Protein AF-A0A1E3VWS8-F1 (afdb_monomer_lite)

Structure (mmCIF, N/CA/C/O backbone):
data_AF-A0A1E3VWS8-F1
#
_entry.id   AF-A0A1E3VWS8-F1
#
loop_
_atom_site.group_PDB
_atom_site.id
_atom_site.type_symbol
_atom_site.label_atom_id
_atom_site.label_alt_id
_atom_site.label_comp_id
_atom_site.label_asym_id
_atom_site.label_entity_id
_atom_site.label_seq_id
_atom_site.pdbx_PDB_ins_code
_atom_site.Cartn_x
_atom_site.Cartn_y
_atom_site.Cartn_z
_atom_site.occupancy
_atom_site.B_iso_or_equiv
_atom_site.auth_seq_id
_atom_site.auth_comp_id
_atom_site.auth_asym_id
_atom_site.auth_atom_id
_atom_site.pdbx_PDB_model_num
ATOM 1 N N . MET A 1 1 ? 9.716 22.156 -38.846 1.00 39.81 1 MET A N 1
ATOM 2 C CA . MET A 1 1 ? 9.926 21.053 -37.888 1.00 39.81 1 MET A CA 1
ATOM 3 C C . MET A 1 1 ? 11.384 21.097 -37.482 1.00 39.81 1 MET A C 1
ATOM 5 O O . MET A 1 1 ? 12.225 20.621 -38.232 1.00 39.81 1 MET A O 1
ATOM 9 N N . GLU A 1 2 ? 11.686 21.776 -36.377 1.00 29.02 2 GLU A N 1
ATOM 10 C CA . GLU A 1 2 ? 13.034 21.789 -35.802 1.00 29.02 2 GLU A CA 1
ATOM 11 C C . GLU A 1 2 ? 13.295 20.443 -35.126 1.00 29.02 2 GLU A C 1
ATOM 13 O O . GLU A 1 2 ? 12.521 20.004 -34.275 1.00 29.02 2 GLU A O 1
ATOM 18 N N . LYS A 1 3 ? 14.369 19.768 -35.544 1.00 27.75 3 LYS A N 1
ATOM 19 C CA . LYS A 1 3 ? 14.928 18.628 -34.822 1.00 27.75 3 LYS A CA 1
ATOM 20 C C . LYS A 1 3 ? 15.578 19.168 -33.552 1.00 27.75 3 LYS A C 1
ATOM 22 O O . LYS A 1 3 ? 16.569 19.884 -33.631 1.00 27.75 3 LYS A O 1
ATOM 27 N N . ILE A 1 4 ? 15.019 18.818 -32.401 1.00 28.28 4 ILE A N 1
ATOM 28 C CA . ILE A 1 4 ? 15.699 18.978 -31.118 1.00 28.28 4 ILE A CA 1
ATOM 29 C C . ILE A 1 4 ? 16.683 17.810 -31.010 1.00 28.28 4 ILE A C 1
ATOM 31 O O . ILE A 1 4 ? 16.277 16.673 -30.776 1.00 28.28 4 ILE A O 1
ATOM 35 N N . GLU A 1 5 ? 17.966 18.079 -31.240 1.00 31.31 5 GLU A N 1
ATOM 36 C CA . GLU A 1 5 ? 19.051 17.157 -30.906 1.00 31.31 5 GLU A CA 1
ATOM 37 C C . GLU A 1 5 ? 19.311 17.249 -29.399 1.00 31.31 5 GLU A C 1
ATOM 39 O O . GLU A 1 5 ? 19.831 18.241 -28.893 1.00 31.31 5 GLU A O 1
ATOM 44 N N . LEU A 1 6 ? 18.889 16.217 -28.667 1.00 28.58 6 LEU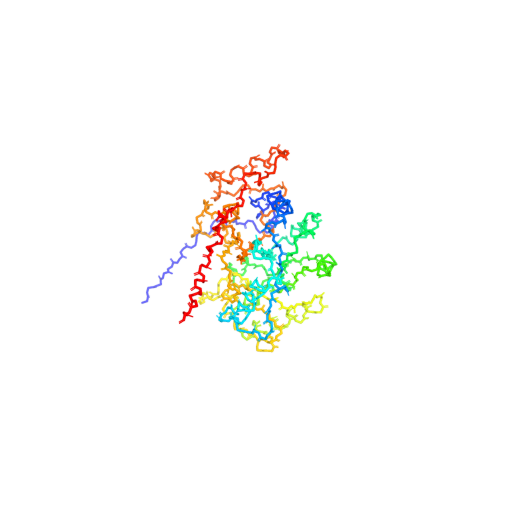 A N 1
ATOM 45 C CA . LEU A 1 6 ? 19.300 15.995 -27.286 1.00 28.58 6 LEU A CA 1
ATOM 46 C C . LEU A 1 6 ? 20.686 15.347 -27.310 1.00 28.58 6 LEU A C 1
ATOM 48 O O . LEU A 1 6 ? 20.812 14.151 -27.561 1.00 28.58 6 LEU A O 1
ATOM 52 N N . THR A 1 7 ? 21.722 16.138 -27.048 1.00 30.44 7 THR A N 1
ATOM 53 C CA . THR A 1 7 ? 23.051 15.632 -26.708 1.00 30.44 7 THR A CA 1
ATOM 54 C C . THR A 1 7 ? 22.990 14.983 -25.326 1.00 30.44 7 THR A C 1
ATOM 56 O O . THR A 1 7 ? 22.919 15.655 -24.298 1.00 30.44 7 THR A O 1
ATOM 59 N N . LEU A 1 8 ? 22.959 13.651 -25.309 1.00 34.31 8 LEU A N 1
ATOM 60 C CA . LEU A 1 8 ? 23.217 12.858 -24.113 1.00 34.31 8 LEU A CA 1
ATOM 61 C C . LEU A 1 8 ? 24.728 12.842 -23.872 1.00 34.31 8 LEU A C 1
ATOM 63 O O . LEU A 1 8 ? 25.504 12.549 -24.776 1.00 34.31 8 LEU A O 1
ATOM 67 N N . ASP A 1 9 ? 25.129 13.196 -22.656 1.00 30.73 9 ASP A N 1
ATOM 68 C CA . ASP A 1 9 ? 26.511 13.119 -22.193 1.00 30.73 9 ASP A CA 1
ATOM 69 C C . ASP A 1 9 ? 26.931 11.639 -22.093 1.00 30.73 9 ASP A C 1
ATOM 71 O O . ASP A 1 9 ? 26.453 10.894 -21.235 1.00 30.73 9 ASP A O 1
ATOM 75 N N . GLU A 1 10 ? 27.771 11.199 -23.031 1.00 37.34 10 GLU A N 1
ATOM 76 C CA . GLU A 1 10 ? 28.177 9.805 -23.272 1.00 37.34 10 GLU A CA 1
ATOM 77 C C . GLU A 1 10 ? 29.307 9.296 -22.350 1.00 37.34 10 GLU A C 1
ATOM 79 O O . GLU A 1 10 ? 29.952 8.301 -22.667 1.00 37.34 10 GLU A O 1
ATOM 84 N N . THR A 1 11 ? 29.580 9.923 -21.198 1.00 33.91 11 THR A N 1
ATOM 85 C CA . THR A 1 11 ? 30.787 9.569 -20.407 1.00 33.91 11 THR A CA 1
ATOM 86 C C . THR A 1 11 ? 30.582 9.109 -18.967 1.00 33.91 11 THR A C 1
ATOM 88 O O . THR A 1 11 ? 31.558 8.864 -18.257 1.00 33.91 11 THR A O 1
ATOM 91 N N . ALA A 1 12 ? 29.349 8.851 -18.532 1.00 33.50 12 ALA A N 1
ATOM 92 C CA . ALA A 1 12 ? 29.146 8.046 -17.330 1.00 33.50 12 ALA A CA 1
ATOM 93 C C . ALA A 1 12 ? 29.080 6.556 -17.699 1.00 33.50 12 ALA A C 1
ATOM 95 O O . ALA A 1 12 ? 27.996 6.009 -17.906 1.00 33.50 12 ALA A O 1
ATOM 96 N N . GLU A 1 13 ? 30.233 5.882 -17.753 1.00 30.27 13 GLU A N 1
ATOM 97 C CA . GLU A 1 13 ? 30.283 4.424 -17.607 1.00 30.27 13 GLU A CA 1
ATOM 98 C C . GLU A 1 13 ? 29.657 4.063 -16.252 1.00 30.27 13 GLU A C 1
ATOM 100 O O . GLU A 1 13 ? 30.289 4.147 -15.199 1.00 30.27 13 GLU A O 1
ATOM 105 N N . ILE A 1 14 ? 28.370 3.718 -16.252 1.00 38.59 14 ILE A N 1
ATOM 106 C CA . ILE A 1 14 ? 27.709 3.192 -15.061 1.00 38.59 14 ILE A CA 1
ATOM 107 C C . ILE A 1 14 ? 27.989 1.691 -15.062 1.00 38.59 14 ILE A C 1
ATOM 109 O O . ILE A 1 14 ? 27.507 1.018 -15.976 1.00 38.59 14 ILE A O 1
ATOM 113 N N . PRO A 1 15 ? 28.737 1.153 -14.082 1.00 35.94 15 PRO A N 1
ATOM 114 C CA . PRO A 1 15 ? 29.161 -0.235 -14.118 1.00 35.94 15 PRO A CA 1
ATOM 115 C C . PRO A 1 15 ? 27.957 -1.162 -14.281 1.00 35.94 15 PRO A C 1
ATOM 117 O O . PRO A 1 15 ? 27.017 -1.144 -13.476 1.00 35.94 15 PRO A O 1
ATOM 120 N N . GLY A 1 16 ? 28.005 -1.940 -15.365 1.00 35.66 16 GLY A N 1
ATOM 121 C CA . GLY A 1 16 ? 27.159 -3.104 -15.567 1.00 35.66 16 GLY A CA 1
ATOM 122 C C . GLY A 1 16 ? 27.338 -4.063 -14.395 1.00 35.66 16 GLY A C 1
ATOM 123 O O . GLY A 1 16 ? 28.436 -4.209 -13.861 1.00 35.66 16 GLY A O 1
ATOM 124 N N . ASP A 1 17 ? 26.234 -4.656 -13.957 1.00 36.47 17 ASP A N 1
ATOM 125 C CA . ASP A 1 17 ? 26.203 -5.732 -12.965 1.00 36.47 17 ASP A CA 1
ATOM 126 C C . ASP A 1 17 ? 26.847 -5.440 -11.602 1.00 36.47 17 ASP A C 1
ATOM 128 O O . ASP A 1 17 ? 27.252 -6.354 -10.879 1.00 36.47 17 ASP A O 1
ATOM 132 N N . ALA A 1 18 ? 26.837 -4.179 -11.160 1.00 35.22 18 ALA A N 1
ATOM 133 C CA . ALA A 1 18 ? 26.862 -3.917 -9.729 1.00 35.22 18 ALA A CA 1
ATOM 134 C C . ALA A 1 18 ? 25.559 -4.473 -9.140 1.00 35.22 18 ALA A C 1
ATOM 136 O O . ALA A 1 18 ? 24.537 -3.781 -9.126 1.00 35.22 18 ALA A O 1
ATOM 137 N N . PHE A 1 19 ? 25.605 -5.731 -8.678 1.00 39.44 19 PHE A N 1
ATOM 138 C CA . PHE A 1 19 ? 24.731 -6.261 -7.637 1.00 39.44 19 PHE A CA 1
ATOM 139 C C . PHE A 1 19 ? 24.404 -5.095 -6.716 1.00 39.44 19 PHE A C 1
ATOM 141 O O . PHE A 1 19 ? 25.296 -4.578 -6.036 1.00 39.44 19 PHE A O 1
ATOM 148 N N . LEU A 1 20 ? 23.163 -4.605 -6.783 1.00 47.62 20 LEU A N 1
ATOM 149 C CA . LEU A 1 20 ? 22.714 -3.534 -5.913 1.00 47.62 20 LEU A CA 1
ATOM 150 C C . LEU A 1 20 ? 23.075 -4.001 -4.511 1.00 47.62 20 LEU A C 1
ATOM 152 O O . LEU A 1 20 ? 22.576 -5.036 -4.070 1.00 47.62 20 LEU A O 1
ATOM 156 N N . SER A 1 21 ? 24.021 -3.304 -3.871 1.00 48.25 21 SER A N 1
ATOM 157 C CA . SER A 1 21 ? 24.442 -3.610 -2.506 1.00 48.25 21 SER A CA 1
ATOM 158 C C . SER A 1 21 ? 23.188 -3.937 -1.691 1.00 48.25 21 SER A C 1
ATOM 160 O O . SER A 1 21 ? 22.186 -3.241 -1.872 1.00 48.25 21 SER A O 1
ATOM 162 N N . PRO A 1 22 ? 23.199 -4.919 -0.774 1.00 54.09 22 PRO A N 1
ATOM 163 C CA . PRO A 1 22 ? 22.046 -5.223 0.079 1.00 54.09 22 PRO A CA 1
ATOM 164 C C . PRO A 1 22 ? 21.486 -4.003 0.833 1.00 54.09 22 PRO A C 1
ATOM 166 O O . PRO A 1 22 ? 20.408 -4.080 1.417 1.00 54.09 22 PRO A O 1
ATOM 169 N N . ARG A 1 23 ? 22.202 -2.869 0.821 1.00 54.75 23 ARG A N 1
ATOM 170 C CA . ARG A 1 23 ? 21.810 -1.566 1.367 1.00 54.75 23 ARG A CA 1
ATOM 171 C C . ARG A 1 23 ? 21.201 -0.585 0.353 1.00 54.75 23 ARG A C 1
ATOM 173 O O . ARG A 1 23 ? 20.547 0.372 0.755 1.00 54.75 23 ARG A O 1
ATOM 180 N N . ALA A 1 24 ? 21.404 -0.779 -0.949 1.00 67.00 24 ALA A N 1
ATOM 181 C CA . ALA A 1 24 ? 20.904 0.118 -1.984 1.00 67.00 24 ALA A CA 1
ATOM 182 C C . ALA A 1 24 ? 19.366 0.172 -1.963 1.00 67.00 24 ALA A C 1
ATOM 184 O O . ALA A 1 24 ? 18.684 -0.852 -1.866 1.00 67.00 24 ALA A O 1
ATOM 185 N N . GLY A 1 25 ? 18.819 1.386 -2.014 1.00 74.38 25 GLY A N 1
ATOM 186 C CA . GLY A 1 25 ? 17.377 1.631 -2.050 1.00 74.38 25 GLY A CA 1
ATOM 187 C C . GLY A 1 25 ? 16.646 1.565 -0.705 1.00 74.38 25 GLY A C 1
ATOM 188 O O . GLY A 1 25 ? 15.451 1.831 -0.701 1.00 74.38 25 GLY A O 1
ATOM 189 N N . ALA A 1 26 ? 17.311 1.247 0.415 1.00 88.06 26 ALA A N 1
ATOM 190 C CA . ALA A 1 26 ? 16.714 1.365 1.749 1.00 88.06 26 ALA A CA 1
ATOM 191 C C . ALA A 1 26 ? 17.097 2.704 2.386 1.00 88.06 26 ALA A C 1
ATOM 193 O O . ALA A 1 26 ? 18.265 2.927 2.700 1.00 88.06 26 ALA A O 1
ATOM 194 N N . TYR A 1 27 ? 16.113 3.576 2.586 1.00 92.75 27 TYR A N 1
ATOM 195 C CA . TYR A 1 27 ? 16.312 4.953 3.044 1.00 92.75 27 TYR A CA 1
ATOM 196 C C . TYR A 1 27 ? 15.854 5.195 4.479 1.00 92.75 27 TYR A C 1
ATOM 198 O O . TYR A 1 27 ? 16.197 6.219 5.063 1.00 92.75 27 TYR A O 1
ATOM 206 N N . PHE A 1 28 ? 15.077 4.280 5.049 1.00 95.31 28 PHE A N 1
ATOM 207 C CA . PHE A 1 28 ? 14.476 4.428 6.366 1.00 95.31 28 PHE A CA 1
ATOM 208 C C . PHE A 1 28 ? 14.851 3.246 7.261 1.00 95.31 28 PHE A C 1
ATOM 210 O O . PHE A 1 28 ? 14.959 2.112 6.779 1.00 95.31 28 PHE A O 1
ATOM 217 N N . PRO A 1 29 ? 15.010 3.460 8.574 1.00 95.56 29 PRO A N 1
ATOM 218 C CA . PRO A 1 29 ? 15.209 2.359 9.497 1.00 95.56 29 PRO A CA 1
ATOM 219 C C . PRO A 1 29 ? 13.977 1.455 9.526 1.00 95.56 29 PRO A C 1
ATOM 221 O O . PRO A 1 29 ? 12.855 1.936 9.674 1.00 95.56 29 PRO A O 1
ATOM 224 N N . ARG A 1 30 ? 14.165 0.134 9.461 1.00 95.00 30 ARG A N 1
ATOM 225 C CA . ARG A 1 30 ? 13.079 -0.852 9.619 1.00 95.00 30 ARG A CA 1
ATOM 226 C C . ARG A 1 30 ? 12.331 -0.658 10.934 1.00 95.00 30 ARG A C 1
ATOM 228 O O . ARG A 1 30 ? 11.107 -0.770 10.978 1.00 95.00 30 ARG A O 1
ATOM 235 N N . ARG A 1 31 ? 13.069 -0.261 11.973 1.00 94.69 31 ARG A N 1
ATOM 236 C CA . ARG A 1 31 ? 12.529 0.116 13.276 1.00 94.69 31 ARG A CA 1
ATOM 237 C C . ARG A 1 31 ? 11.421 1.169 13.201 1.00 94.69 31 ARG A C 1
ATOM 239 O O . ARG A 1 31 ? 10.475 1.088 13.972 1.00 94.69 31 ARG A O 1
ATOM 246 N N . TYR A 1 32 ? 11.499 2.126 12.275 1.00 96.50 32 TYR A N 1
ATOM 247 C CA . TYR A 1 32 ? 10.471 3.160 12.128 1.00 96.50 32 TYR A CA 1
ATOM 248 C C . TYR A 1 32 ? 9.092 2.556 11.848 1.00 96.50 32 TYR A C 1
ATOM 250 O O . TYR A 1 32 ? 8.093 3.028 12.378 1.00 96.50 32 TYR A O 1
ATOM 258 N N . VAL A 1 33 ? 9.036 1.461 11.090 1.00 96.44 33 VAL A N 1
ATOM 259 C CA . VAL A 1 33 ? 7.785 0.763 10.776 1.00 96.44 33 VAL A CA 1
ATOM 260 C C . VAL A 1 33 ? 7.409 -0.241 11.868 1.00 96.44 33 VAL A C 1
ATOM 262 O O . VAL A 1 33 ? 6.244 -0.331 12.243 1.00 96.44 33 VAL A O 1
ATOM 265 N N . THR A 1 34 ? 8.366 -0.962 12.457 1.00 95.81 34 THR A N 1
ATOM 266 C CA . THR A 1 34 ? 8.026 -1.917 13.529 1.00 95.81 34 THR A CA 1
ATOM 267 C C . THR A 1 34 ? 7.575 -1.223 14.817 1.00 95.81 34 THR A C 1
ATOM 269 O O . THR A 1 34 ? 6.668 -1.721 15.488 1.00 95.81 34 THR A O 1
ATOM 272 N N . ASP A 1 35 ? 8.126 -0.048 15.136 1.00 96.50 35 ASP A N 1
ATOM 273 C CA . ASP A 1 35 ? 7.643 0.799 16.230 1.00 96.50 35 ASP A CA 1
ATOM 274 C C . ASP A 1 35 ? 6.256 1.391 15.926 1.00 96.50 35 ASP A C 1
ATOM 276 O O . ASP A 1 35 ? 5.462 1.557 16.852 1.00 96.50 35 ASP A O 1
ATOM 280 N N . PHE A 1 36 ? 5.907 1.614 14.653 1.00 97.31 36 PHE A N 1
ATOM 281 C CA . PHE A 1 36 ? 4.553 2.022 14.271 1.00 97.31 36 PHE A CA 1
ATOM 282 C C . PHE A 1 36 ? 3.510 0.942 14.599 1.00 97.31 36 PHE A C 1
ATOM 284 O O . PHE A 1 36 ? 2.445 1.253 15.130 1.00 97.31 36 PHE A O 1
ATOM 291 N N . PHE A 1 37 ? 3.809 -0.340 14.364 1.00 96.69 37 PHE A N 1
ATOM 292 C CA . PHE A 1 37 ? 2.890 -1.426 14.747 1.00 96.69 37 PHE A CA 1
ATOM 293 C C . PHE A 1 37 ? 2.713 -1.521 16.259 1.00 96.69 37 PHE A C 1
ATOM 295 O O . PHE A 1 37 ? 1.603 -1.731 16.744 1.00 96.69 37 PHE A O 1
ATOM 302 N N . ARG A 1 38 ? 3.790 -1.298 17.021 1.00 96.19 38 ARG A N 1
ATOM 303 C CA . ARG A 1 38 ? 3.711 -1.212 18.487 1.00 96.19 38 ARG A CA 1
ATOM 304 C C . ARG A 1 38 ? 2.855 -0.028 18.927 1.00 96.19 38 ARG A C 1
ATOM 306 O O . ARG A 1 38 ? 2.061 -0.173 19.852 1.00 96.19 38 ARG A O 1
ATOM 313 N N . PHE A 1 39 ? 2.983 1.115 18.253 1.00 96.75 39 PHE A N 1
ATOM 314 C CA . PHE A 1 39 ? 2.128 2.276 18.482 1.00 96.75 39 PHE A CA 1
ATOM 315 C C . PHE A 1 39 ? 0.652 1.947 18.220 1.00 96.75 39 PHE A C 1
ATOM 317 O O . PHE A 1 39 ? -0.186 2.270 19.060 1.00 96.75 39 PHE A O 1
ATOM 324 N N . ILE A 1 40 ? 0.331 1.270 17.112 1.00 96.69 40 ILE A N 1
ATOM 325 C CA . ILE A 1 40 ? -1.039 0.835 16.803 1.00 96.69 40 ILE A CA 1
ATOM 326 C C . ILE A 1 40 ? -1.586 -0.070 17.908 1.00 96.69 40 ILE A C 1
ATOM 328 O O . ILE A 1 40 ? -2.677 0.188 18.415 1.00 96.69 40 ILE A O 1
ATOM 332 N N . GLU A 1 41 ? -0.829 -1.091 18.315 1.00 95.44 41 GLU A N 1
ATOM 333 C CA . GLU A 1 41 ? -1.254 -2.026 19.364 1.00 95.44 41 GLU A CA 1
ATOM 334 C C . GLU A 1 41 ? -1.496 -1.309 20.700 1.00 95.44 41 GLU A C 1
ATOM 336 O O . GLU A 1 41 ? -2.528 -1.513 21.344 1.00 95.44 41 GLU A O 1
ATOM 341 N N . ALA A 1 42 ? -0.589 -0.408 21.092 1.00 95.94 42 ALA A N 1
ATOM 342 C CA . ALA A 1 42 ? -0.737 0.401 22.301 1.00 95.94 42 ALA A CA 1
ATOM 343 C C . ALA A 1 42 ? -1.986 1.304 22.267 1.00 95.94 42 ALA A C 1
ATOM 345 O O . ALA A 1 42 ? -2.528 1.644 23.318 1.00 95.94 42 ALA A O 1
ATOM 346 N N . HIS A 1 43 ? -2.474 1.645 21.070 1.00 96.75 43 HIS A N 1
ATOM 347 C CA . HIS A 1 43 ? -3.647 2.487 20.841 1.00 96.75 43 HIS A CA 1
ATOM 348 C C . HIS A 1 43 ? -4.843 1.721 20.258 1.00 96.75 43 HIS A C 1
ATOM 350 O O . HIS A 1 43 ? -5.756 2.334 19.707 1.00 96.75 43 HIS A O 1
ATOM 356 N N . LYS A 1 44 ? -4.921 0.393 20.412 1.00 96.44 44 LYS A N 1
ATOM 357 C CA . LYS A 1 44 ? -6.032 -0.420 19.870 1.00 96.44 44 LYS A CA 1
ATOM 358 C C . LYS A 1 44 ? -7.423 -0.067 20.410 1.00 96.44 44 LYS A C 1
ATOM 360 O O . LYS A 1 44 ? -8.434 -0.519 19.870 1.00 96.44 44 LYS A O 1
ATOM 365 N N . ALA A 1 45 ? -7.499 0.702 21.497 1.00 96.12 45 ALA A N 1
ATOM 366 C CA . ALA A 1 45 ? -8.754 1.271 21.986 1.00 96.12 45 ALA A CA 1
ATOM 367 C C . ALA A 1 45 ? -9.295 2.362 21.042 1.00 96.12 45 ALA A C 1
ATOM 369 O O . ALA A 1 45 ? -10.508 2.456 20.860 1.00 96.12 45 ALA A O 1
ATOM 370 N N . ASP A 1 46 ? -8.395 3.113 20.406 1.00 97.00 46 ASP A N 1
ATOM 371 C CA . ASP A 1 46 ? -8.682 4.256 19.536 1.00 97.00 46 ASP A CA 1
ATOM 372 C C . ASP A 1 46 ? -8.508 3.924 18.043 1.00 97.00 46 ASP A C 1
ATOM 374 O O . ASP A 1 46 ? -9.050 4.616 17.181 1.00 97.00 46 ASP A O 1
ATOM 378 N N . LEU A 1 47 ? -7.759 2.867 17.720 1.00 97.56 47 LEU A N 1
ATOM 379 C CA . LEU A 1 47 ? -7.425 2.457 16.358 1.00 97.56 47 LEU A CA 1
ATOM 380 C C . LEU A 1 47 ? -7.956 1.056 16.042 1.00 97.56 47 LEU A C 1
ATOM 382 O O . LEU A 1 47 ? -8.085 0.190 16.913 1.00 97.56 47 LEU A O 1
ATOM 386 N N . GLU A 1 48 ? -8.257 0.829 14.769 1.00 98.00 48 GLU A N 1
ATOM 387 C CA . GLU A 1 48 ? -8.607 -0.483 14.230 1.00 98.00 48 GLU A CA 1
ATOM 388 C C . GLU A 1 48 ? -7.930 -0.669 12.876 1.00 98.00 48 GLU A C 1
ATOM 390 O O . GLU A 1 48 ? -8.178 0.098 11.944 1.00 98.00 48 GLU A O 1
ATOM 395 N N . VAL A 1 49 ? -7.058 -1.672 12.770 1.00 98.19 49 VAL A N 1
ATOM 396 C CA . VAL A 1 49 ? -6.472 -2.064 11.486 1.00 98.19 49 VAL A CA 1
ATOM 397 C C . VAL A 1 49 ? -7.448 -2.987 10.777 1.00 98.19 49 VAL A C 1
ATOM 399 O O . VAL A 1 49 ? -7.911 -3.964 11.359 1.00 98.19 49 VAL A O 1
ATOM 402 N N . ILE A 1 50 ? -7.752 -2.658 9.528 1.00 98.12 50 ILE A N 1
ATOM 403 C CA . ILE A 1 50 ? -8.615 -3.436 8.648 1.00 98.12 50 ILE A CA 1
ATOM 404 C C . ILE A 1 50 ? -7.956 -3.599 7.278 1.00 98.12 50 ILE A C 1
ATOM 406 O O . ILE A 1 50 ? -7.117 -2.802 6.851 1.00 98.12 50 ILE A O 1
ATOM 410 N N . THR A 1 51 ? -8.379 -4.622 6.556 1.00 98.56 51 THR A N 1
ATOM 411 C CA . THR A 1 51 ? -7.971 -4.902 5.183 1.00 98.56 51 THR A CA 1
ATOM 412 C C . THR A 1 51 ? -9.070 -4.528 4.196 1.00 98.56 51 THR A C 1
ATOM 414 O O . THR A 1 51 ? -10.174 -4.124 4.568 1.00 98.56 51 THR A O 1
ATOM 417 N N . TYR A 1 52 ? -8.793 -4.680 2.903 1.00 98.50 52 TYR A N 1
ATOM 418 C CA . TYR A 1 52 ? -9.825 -4.551 1.887 1.00 98.50 52 TYR A CA 1
ATOM 419 C C . TYR A 1 52 ? -10.913 -5.620 2.016 1.00 98.50 52 TYR A C 1
ATOM 421 O O . TYR A 1 52 ? -12.047 -5.341 1.647 1.00 98.50 52 TYR A O 1
ATOM 429 N N . ALA A 1 53 ? -10.631 -6.800 2.574 1.00 98.19 53 ALA A N 1
ATOM 430 C CA . ALA A 1 53 ? -11.650 -7.832 2.780 1.00 98.19 53 ALA A CA 1
ATOM 431 C C . ALA A 1 53 ? -12.729 -7.405 3.790 1.00 98.19 53 ALA A C 1
ATOM 433 O O . ALA A 1 53 ? -13.871 -7.850 3.699 1.00 98.19 53 ALA A O 1
ATOM 434 N N . ASP A 1 54 ? -12.396 -6.489 4.701 1.00 98.31 54 ASP A N 1
ATOM 435 C CA . ASP A 1 54 ? -13.311 -6.015 5.736 1.00 98.31 54 ASP A CA 1
ATOM 436 C C . ASP A 1 54 ? -14.321 -4.987 5.227 1.00 98.31 54 ASP A C 1
ATOM 438 O O . ASP A 1 54 ? -15.258 -4.647 5.946 1.00 98.31 54 ASP A O 1
ATOM 442 N N . PHE A 1 55 ? -14.149 -4.443 4.022 1.00 98.31 55 PHE A N 1
ATOM 443 C CA . PHE A 1 55 ? -15.041 -3.412 3.496 1.00 98.31 55 PHE A CA 1
ATOM 444 C C . PHE A 1 55 ? -16.410 -4.019 3.140 1.00 98.31 55 PHE A C 1
ATOM 446 O O . PHE A 1 55 ? -16.485 -5.125 2.599 1.00 98.31 55 PHE A O 1
ATOM 453 N N . PRO A 1 56 ? -17.524 -3.307 3.391 1.00 97.81 56 PRO A N 1
ATOM 454 C CA . PRO A 1 56 ? -18.864 -3.789 3.073 1.00 97.81 56 PRO A CA 1
ATOM 455 C C . PRO A 1 56 ? -19.184 -3.631 1.575 1.00 97.81 56 PRO A C 1
ATOM 457 O O . PRO A 1 56 ? -20.109 -2.913 1.199 1.00 97.81 56 PRO A O 1
ATOM 460 N N . TRP A 1 57 ? -18.423 -4.312 0.712 1.00 97.50 57 TRP A N 1
ATOM 461 C CA . TRP A 1 57 ? -18.495 -4.174 -0.748 1.00 97.50 57 TRP A CA 1
ATOM 462 C C . TRP A 1 57 ? -19.871 -4.477 -1.339 1.00 97.50 57 TRP A C 1
ATOM 464 O O . TRP A 1 57 ? -20.270 -3.858 -2.318 1.00 97.50 57 TRP A O 1
ATOM 474 N N . GLY A 1 58 ? -20.587 -5.469 -0.799 1.00 94.94 58 GLY A N 1
ATOM 475 C CA . GLY A 1 58 ? -21.850 -5.927 -1.377 1.00 94.94 58 GLY A CA 1
ATOM 476 C C . GLY A 1 58 ? -21.710 -6.250 -2.871 1.00 94.94 58 GLY A C 1
ATOM 477 O O . GLY A 1 58 ? -20.905 -7.094 -3.260 1.00 94.94 58 GLY A O 1
ATOM 478 N N . ARG A 1 59 ? -22.498 -5.567 -3.708 1.00 95.62 59 ARG A N 1
ATOM 479 C CA . ARG A 1 59 ? -22.466 -5.689 -5.176 1.00 95.62 59 ARG A CA 1
ATOM 480 C C . ARG A 1 59 ? -21.819 -4.484 -5.863 1.00 95.62 59 ARG A C 1
ATOM 482 O O . ARG A 1 59 ? -21.982 -4.323 -7.066 1.00 95.62 59 ARG A O 1
ATOM 489 N N . ASP A 1 60 ? -21.080 -3.669 -5.124 1.00 97.06 60 ASP A N 1
ATOM 490 C CA . ASP A 1 60 ? -20.516 -2.428 -5.638 1.00 97.06 60 ASP A CA 1
ATOM 491 C C . ASP A 1 60 ? -19.249 -2.674 -6.455 1.00 97.06 60 ASP A C 1
ATOM 493 O O . ASP A 1 60 ? -18.170 -2.759 -5.879 1.00 97.06 60 ASP A O 1
ATOM 497 N N . TRP A 1 61 ? -19.373 -2.819 -7.777 1.00 95.88 61 TRP A N 1
ATOM 498 C CA . TRP A 1 61 ? -18.249 -2.959 -8.720 1.00 95.88 61 TRP A CA 1
ATOM 499 C C . TRP A 1 61 ? -17.863 -1.667 -9.444 1.00 95.88 61 TRP A C 1
ATOM 501 O O . TRP A 1 61 ? -17.067 -1.717 -10.376 1.00 95.88 61 TRP A O 1
ATOM 511 N N . ASP A 1 62 ? -18.352 -0.515 -8.976 1.00 94.69 62 ASP A N 1
ATOM 512 C CA . ASP A 1 62 ? -18.072 0.793 -9.573 1.00 94.69 62 ASP A CA 1
ATOM 513 C C . ASP A 1 62 ? -16.736 1.375 -9.082 1.00 94.69 62 ASP A C 1
ATOM 515 O O . ASP A 1 62 ? -16.660 2.261 -8.220 1.00 94.69 62 ASP A O 1
ATOM 519 N N . PHE A 1 63 ? -15.649 0.839 -9.631 1.00 92.50 63 PHE A N 1
ATOM 520 C CA . PHE A 1 63 ? -14.298 1.275 -9.300 1.00 92.50 63 PHE A CA 1
ATOM 521 C C . PHE A 1 63 ? -13.996 2.701 -9.803 1.00 92.50 63 PHE A C 1
ATOM 523 O O . PHE A 1 63 ? -13.246 3.426 -9.147 1.00 92.50 63 PHE A O 1
ATOM 530 N N . ASP A 1 64 ? -14.625 3.144 -10.898 1.00 92.25 64 ASP A N 1
ATOM 531 C CA . ASP A 1 64 ? -14.495 4.506 -11.441 1.00 92.25 64 ASP A CA 1
ATOM 532 C C . ASP A 1 64 ? -15.194 5.552 -10.559 1.00 92.25 64 ASP A C 1
ATOM 534 O O . ASP A 1 64 ? -14.660 6.637 -10.314 1.00 92.25 64 ASP A O 1
ATOM 538 N N . GLY A 1 65 ? -16.362 5.221 -9.999 1.00 94.50 65 GLY A N 1
ATOM 539 C CA . GLY A 1 65 ? -17.071 6.055 -9.023 1.00 94.50 65 GLY A CA 1
ATOM 540 C C . GLY A 1 65 ? -16.469 6.032 -7.610 1.00 94.50 65 GLY A C 1
ATOM 541 O O . GLY A 1 65 ? -16.873 6.821 -6.734 1.00 94.50 65 GLY A O 1
ATOM 542 N N . GLY A 1 66 ? -15.485 5.157 -7.377 1.00 95.00 66 GLY A N 1
ATOM 543 C CA . GLY A 1 66 ? -14.829 4.956 -6.087 1.00 95.00 66 GLY A CA 1
ATOM 544 C C . GLY A 1 66 ? -15.738 4.285 -5.058 1.00 95.00 66 GLY A C 1
ATOM 545 O O . GLY A 1 66 ? -15.724 4.684 -3.887 1.00 95.00 66 GLY A O 1
ATOM 546 N N . TYR A 1 67 ? -16.531 3.310 -5.508 1.00 97.25 67 TYR A N 1
ATOM 547 C CA . TYR A 1 67 ? -17.391 2.444 -4.700 1.00 97.25 67 TYR A CA 1
ATOM 548 C C . TYR A 1 67 ? -18.409 3.210 -3.824 1.00 97.25 67 TYR A C 1
ATOM 550 O O . TYR A 1 67 ? -18.286 3.288 -2.591 1.00 97.25 67 TYR A O 1
ATOM 558 N N . PRO A 1 68 ? -19.410 3.868 -4.440 1.00 97.06 68 PRO A N 1
ATOM 559 C CA . PRO A 1 68 ? -20.384 4.682 -3.719 1.00 97.06 68 PRO A CA 1
ATOM 560 C C . PRO A 1 68 ? -21.327 3.880 -2.805 1.00 97.06 68 PRO A C 1
ATOM 562 O O . PRO A 1 68 ? -21.712 4.387 -1.743 1.00 97.06 68 PRO A O 1
ATOM 565 N N . GLU A 1 69 ? -21.713 2.660 -3.178 1.00 98.00 69 GLU A N 1
ATOM 566 C CA . GLU A 1 69 ? -22.578 1.807 -2.358 1.00 98.00 69 GLU A CA 1
ATOM 567 C C . GLU A 1 69 ? -21.820 1.248 -1.150 1.00 98.00 69 GLU A C 1
ATOM 569 O O . GLU A 1 69 ? -22.365 1.264 -0.043 1.00 98.00 69 GLU A O 1
ATOM 574 N N . GLU A 1 70 ? -20.553 0.858 -1.326 1.00 98.00 70 GLU A N 1
ATOM 575 C CA . GLU A 1 70 ? -19.635 0.488 -0.241 1.00 98.00 70 GLU A CA 1
ATOM 576 C C . GLU A 1 70 ? -19.577 1.613 0.789 1.00 98.00 70 GLU A C 1
ATOM 578 O O . GLU A 1 70 ? -19.811 1.395 1.978 1.00 98.00 70 GLU A O 1
ATOM 583 N N . ARG A 1 71 ? -19.359 2.854 0.339 1.00 97.12 71 ARG A N 1
ATOM 584 C CA . ARG A 1 71 ? -19.268 4.009 1.241 1.00 97.12 71 ARG A CA 1
ATOM 585 C C . ARG A 1 71 ? -20.565 4.239 2.018 1.00 97.12 71 ARG A C 1
ATOM 587 O O . ARG A 1 71 ? -20.533 4.607 3.196 1.00 97.12 71 ARG A O 1
ATOM 594 N N . LYS A 1 72 ? -21.717 4.049 1.371 1.00 98.00 72 LYS A N 1
ATOM 595 C CA . LYS A 1 72 ? -23.030 4.151 2.024 1.00 98.00 72 LYS A CA 1
ATOM 596 C C . LYS A 1 72 ? -23.217 3.036 3.054 1.00 98.00 72 LYS A C 1
ATOM 598 O O . LYS A 1 72 ? -23.711 3.302 4.152 1.00 98.00 72 LYS A O 1
ATOM 603 N N . ALA A 1 73 ? -22.816 1.812 2.719 1.00 98.38 73 ALA A N 1
ATOM 604 C CA . ALA A 1 73 ? -22.862 0.678 3.629 1.00 98.38 73 ALA A CA 1
ATOM 605 C C . ALA A 1 73 ? -21.948 0.909 4.839 1.00 98.38 73 ALA A C 1
ATOM 607 O O . ALA A 1 73 ? -22.412 0.777 5.967 1.00 98.38 73 ALA A O 1
ATOM 608 N N . TRP A 1 74 ? -20.719 1.386 4.630 1.00 98.12 74 TRP A N 1
ATOM 609 C CA . TRP A 1 74 ? -19.786 1.769 5.692 1.00 98.12 74 TRP A CA 1
ATOM 610 C C . TRP A 1 74 ? -20.402 2.767 6.682 1.00 98.12 74 TRP A C 1
ATOM 612 O O . TRP A 1 74 ? -20.383 2.551 7.894 1.00 98.12 74 TRP A O 1
ATOM 622 N N . ALA A 1 75 ? -21.016 3.842 6.177 1.00 98.00 75 ALA A N 1
ATOM 623 C CA . ALA A 1 75 ? -21.683 4.833 7.022 1.00 98.00 75 ALA A CA 1
ATOM 624 C C . ALA A 1 75 ? -22.841 4.226 7.837 1.00 98.00 75 ALA A C 1
ATOM 626 O O . ALA A 1 75 ? -23.036 4.578 9.002 1.00 98.00 75 ALA A O 1
ATOM 627 N N . LYS A 1 76 ? -23.588 3.279 7.253 1.00 98.38 76 LYS A N 1
ATOM 628 C CA . LYS A 1 76 ? -24.636 2.531 7.959 1.00 98.38 76 LYS A CA 1
ATOM 629 C C . LYS A 1 76 ? -24.051 1.621 9.045 1.00 98.38 76 LYS A C 1
ATOM 631 O O . LYS A 1 76 ? -24.620 1.541 10.132 1.00 98.38 76 LYS A O 1
ATOM 636 N N . GLU A 1 77 ? -22.926 0.956 8.786 1.00 98.38 77 GLU A N 1
ATOM 637 C CA . GLU A 1 77 ? -22.248 0.116 9.782 1.00 98.38 77 GLU A CA 1
ATOM 638 C C . GLU A 1 77 ? -21.787 0.934 10.994 1.00 98.38 77 GLU A C 1
ATOM 640 O O . GLU A 1 77 ? -22.016 0.503 12.122 1.00 98.38 77 GLU A O 1
ATOM 645 N N . LEU A 1 78 ? -21.246 2.139 10.780 1.00 97.81 78 LEU A N 1
ATOM 646 C CA . LEU A 1 78 ? -20.914 3.075 11.862 1.00 97.81 78 LEU A CA 1
ATOM 647 C C . LEU A 1 78 ? -22.157 3.522 12.645 1.00 97.81 78 LEU A C 1
ATOM 649 O O . LEU A 1 78 ? -22.173 3.459 13.871 1.00 97.81 78 LEU A O 1
ATOM 653 N N . ALA A 1 79 ? -23.217 3.947 11.948 1.00 97.62 79 ALA A N 1
ATOM 654 C CA . ALA A 1 79 ? -24.439 4.438 12.590 1.00 97.62 79 ALA A CA 1
ATOM 655 C C . ALA A 1 79 ? -25.175 3.352 13.393 1.00 97.62 79 ALA A C 1
ATOM 657 O O . ALA A 1 79 ? -25.802 3.644 14.407 1.00 97.62 79 ALA A O 1
ATOM 658 N N . SER A 1 80 ? -25.100 2.099 12.938 1.00 97.88 80 SER A N 1
ATOM 659 C CA . SER A 1 80 ? -25.709 0.946 13.616 1.00 97.88 80 SER A CA 1
ATOM 660 C C . SER A 1 80 ? -24.864 0.374 14.758 1.00 97.88 80 SER A C 1
ATOM 662 O O . SER A 1 80 ? -25.339 -0.506 15.469 1.00 97.88 80 SER A O 1
ATOM 664 N N . GLY A 1 81 ? -23.619 0.830 14.924 1.00 96.75 81 GLY A N 1
ATOM 665 C CA . GLY A 1 81 ? -22.686 0.287 15.911 1.00 96.75 81 GLY A CA 1
ATOM 666 C C . GLY A 1 81 ? -22.048 -1.049 15.520 1.00 96.75 81 GLY A C 1
ATOM 667 O O . GLY A 1 81 ? -21.289 -1.598 16.314 1.00 96.75 81 GLY A O 1
ATOM 668 N N . LYS A 1 82 ? -22.295 -1.566 14.303 1.00 97.50 82 LYS A N 1
ATOM 669 C CA . LYS A 1 82 ? -21.537 -2.712 13.763 1.00 97.50 82 LYS A CA 1
ATOM 670 C C . LYS A 1 82 ? -20.043 -2.382 13.675 1.00 97.50 82 LYS A C 1
ATOM 672 O O . LYS A 1 82 ? -19.209 -3.247 13.913 1.00 97.50 82 LYS A O 1
ATOM 677 N N . ARG A 1 83 ? -19.721 -1.125 13.359 1.00 97.62 83 ARG A N 1
ATOM 678 C CA . ARG A 1 83 ? -18.385 -0.540 13.512 1.00 97.62 83 ARG A CA 1
ATOM 679 C C . ARG A 1 83 ? -18.392 0.457 14.656 1.00 97.62 83 ARG A C 1
ATOM 681 O O . ARG A 1 83 ? -19.364 1.188 14.825 1.00 97.62 83 ARG A O 1
ATOM 688 N N . ASN A 1 84 ? -17.305 0.502 15.419 1.00 97.62 84 ASN A N 1
ATOM 689 C CA . ASN A 1 84 ? -17.142 1.433 16.523 1.00 97.62 84 ASN A CA 1
ATOM 690 C C . ASN A 1 84 ? -16.855 2.860 16.005 1.00 97.62 84 ASN A C 1
ATOM 692 O O . ASN A 1 84 ? -15.747 3.133 15.540 1.00 97.62 84 ASN A O 1
ATOM 696 N N . PRO A 1 85 ? -17.795 3.814 16.141 1.00 97.00 85 PRO A N 1
ATOM 697 C CA . PRO A 1 85 ? -17.594 5.177 15.653 1.00 97.00 85 PRO A CA 1
ATOM 698 C C . PRO A 1 85 ? -16.535 5.960 16.440 1.00 97.00 85 PRO A C 1
ATOM 700 O O . PRO A 1 85 ? -16.125 7.029 15.999 1.00 97.00 85 PRO A O 1
ATOM 703 N N . ASN A 1 86 ? -16.081 5.444 17.586 1.00 96.62 86 ASN A N 1
ATOM 704 C CA . ASN A 1 86 ? -15.042 6.075 18.395 1.00 96.62 86 ASN A CA 1
ATOM 705 C C . ASN A 1 86 ? -13.621 5.708 17.945 1.00 96.62 86 ASN A C 1
ATOM 707 O O . ASN A 1 86 ? -12.669 6.274 18.474 1.00 96.62 86 ASN A O 1
ATOM 711 N N . LYS A 1 87 ? -13.467 4.801 16.971 1.00 97.94 87 LYS A N 1
ATOM 712 C CA . LYS A 1 87 ? -12.161 4.403 16.443 1.00 97.94 87 LYS A CA 1
ATOM 713 C C . LYS A 1 87 ? -11.842 5.055 15.107 1.00 97.94 87 LYS A C 1
ATOM 715 O O . LYS A 1 87 ? -12.740 5.291 14.301 1.00 97.94 87 LYS A O 1
ATOM 720 N N . ALA A 1 88 ? -10.563 5.307 14.852 1.00 98.19 88 ALA A N 1
ATOM 721 C CA . ALA A 1 88 ? -10.060 5.544 13.505 1.00 98.19 88 ALA A CA 1
ATOM 722 C C . ALA A 1 88 ? -9.681 4.208 12.847 1.00 98.19 88 ALA A C 1
ATOM 724 O O . ALA A 1 88 ? -9.040 3.357 13.463 1.00 98.19 88 ALA A O 1
ATOM 725 N N . TYR A 1 89 ? -10.064 4.042 11.585 1.00 98.50 89 TYR A N 1
ATOM 726 C CA . TYR A 1 89 ? -9.839 2.825 10.810 1.00 98.50 89 TYR A CA 1
ATOM 727 C C . TYR A 1 89 ? -8.618 2.983 9.908 1.00 98.50 89 TYR A C 1
ATOM 729 O O . TYR A 1 89 ? -8.517 3.964 9.167 1.00 98.50 89 TYR A O 1
ATOM 737 N N . ILE A 1 90 ? -7.702 2.022 9.950 1.00 98.38 90 ILE A N 1
ATOM 738 C CA . ILE A 1 90 ? -6.422 2.070 9.243 1.00 98.38 90 ILE A CA 1
ATOM 739 C C . ILE A 1 90 ? -6.358 0.924 8.247 1.00 98.38 90 ILE A C 1
ATOM 741 O O . ILE A 1 90 ? -6.533 -0.233 8.608 1.00 98.38 90 ILE A O 1
ATOM 745 N N . ILE A 1 91 ? -6.056 1.260 7.000 1.00 98.44 91 ILE A N 1
ATOM 746 C CA . ILE A 1 91 ? -5.737 0.309 5.946 1.00 98.44 91 ILE A CA 1
ATOM 747 C C . ILE A 1 91 ? -4.237 0.405 5.716 1.00 98.44 91 ILE A C 1
ATOM 749 O O . ILE A 1 91 ? -3.750 1.446 5.271 1.00 98.44 91 ILE A O 1
ATOM 753 N N . LEU A 1 92 ? -3.518 -0.675 6.005 1.00 98.44 92 LEU A N 1
ATOM 754 C CA . LEU A 1 92 ? -2.109 -0.814 5.653 1.00 98.44 92 LEU A CA 1
ATOM 755 C C . LEU A 1 92 ? -2.002 -1.539 4.313 1.00 98.44 92 LEU A C 1
ATOM 757 O O . LEU A 1 92 ? -2.656 -2.563 4.108 1.00 98.44 92 LEU A O 1
ATOM 761 N N . GLN A 1 93 ? -1.191 -1.022 3.398 1.00 98.50 93 GLN A N 1
ATOM 762 C CA . GLN A 1 93 ? -0.893 -1.662 2.120 1.00 98.50 93 GLN A CA 1
ATOM 763 C C . GLN A 1 93 ? 0.615 -1.702 1.895 1.00 98.50 93 GLN A C 1
ATOM 765 O O . GLN A 1 93 ? 1.281 -0.687 2.086 1.00 98.50 93 GLN A O 1
ATOM 770 N N . TYR A 1 94 ? 1.128 -2.850 1.456 1.00 98.44 94 TYR A N 1
ATOM 771 C CA . TYR A 1 94 ? 2.493 -3.006 0.966 1.00 98.44 94 TYR A CA 1
ATOM 772 C C . TYR A 1 94 ? 2.491 -3.217 -0.534 1.00 98.44 94 TYR A C 1
ATOM 774 O O . TYR A 1 94 ? 1.965 -4.223 -1.000 1.00 98.44 94 TYR A O 1
ATOM 782 N N . ASP A 1 95 ? 3.133 -2.309 -1.260 1.00 97.94 95 ASP A N 1
ATOM 783 C CA . ASP A 1 95 ? 3.445 -2.496 -2.675 1.00 97.94 95 ASP A CA 1
ATOM 784 C C . ASP A 1 95 ? 4.874 -3.055 -2.764 1.00 97.94 95 ASP A C 1
ATOM 786 O O . ASP A 1 95 ? 5.863 -2.341 -2.566 1.00 97.94 95 ASP A O 1
ATOM 790 N N . ILE A 1 96 ? 4.997 -4.374 -2.969 1.00 97.25 96 ILE A N 1
ATOM 791 C CA . ILE A 1 96 ? 6.297 -5.064 -2.999 1.00 97.25 96 ILE A CA 1
ATOM 792 C C . ILE A 1 96 ? 6.908 -4.924 -4.398 1.00 97.25 96 ILE A C 1
ATOM 794 O O . ILE A 1 96 ? 6.927 -5.870 -5.181 1.00 97.25 96 ILE A O 1
ATOM 798 N N . ASP A 1 97 ? 7.437 -3.750 -4.741 1.00 94.44 97 ASP A N 1
ATOM 799 C CA . ASP A 1 97 ? 7.945 -3.549 -6.108 1.00 94.44 97 ASP A CA 1
ATOM 800 C C . ASP A 1 97 ? 9.291 -4.233 -6.370 1.00 94.44 97 ASP A C 1
ATOM 802 O O . ASP A 1 97 ? 9.644 -4.548 -7.504 1.00 94.44 97 ASP A O 1
ATOM 806 N N . SER A 1 98 ? 10.124 -4.340 -5.336 1.00 92.31 98 SER A N 1
ATOM 807 C CA . SER A 1 98 ? 11.527 -4.759 -5.422 1.00 92.31 98 SER A CA 1
ATOM 808 C C . SER A 1 98 ? 12.009 -5.249 -4.060 1.00 92.31 98 SER A C 1
ATOM 810 O O . SER A 1 98 ? 11.328 -5.016 -3.066 1.00 92.31 98 SER A O 1
ATOM 812 N N . PHE A 1 99 ? 13.166 -5.916 -4.022 1.00 92.75 99 PHE A N 1
ATOM 813 C CA . PHE A 1 99 ? 13.769 -6.432 -2.783 1.00 92.75 99 PHE A CA 1
ATOM 814 C C . PHE A 1 99 ? 12.769 -7.224 -1.911 1.00 92.75 99 PHE A C 1
ATOM 816 O O . PHE A 1 99 ? 12.508 -6.844 -0.761 1.00 92.75 99 PHE A O 1
ATOM 823 N N . PRO A 1 100 ? 12.143 -8.287 -2.462 1.00 95.06 100 PRO A N 1
ATOM 824 C CA . PRO A 1 100 ? 11.114 -9.052 -1.759 1.00 95.06 100 PRO A CA 1
ATOM 825 C C . PRO A 1 100 ? 11.604 -9.600 -0.414 1.00 95.06 100 PRO A C 1
ATOM 827 O O . PRO A 1 100 ? 10.817 -9.696 0.521 1.00 95.06 100 PRO A O 1
ATOM 830 N N . GLU A 1 101 ? 12.899 -9.865 -0.254 1.00 94.56 101 GLU A N 1
ATOM 831 C CA . GLU A 1 101 ? 13.501 -10.306 1.000 1.00 94.56 101 GLU A CA 1
ATOM 832 C C . GLU A 1 101 ? 13.305 -9.305 2.150 1.00 94.56 101 GLU A C 1
ATOM 834 O O . GLU A 1 101 ? 13.069 -9.725 3.284 1.00 94.56 101 GLU A O 1
ATOM 839 N N . ARG A 1 102 ? 13.313 -7.990 1.873 1.00 93.69 102 ARG A N 1
ATOM 840 C CA . ARG A 1 102 ? 13.028 -6.953 2.884 1.00 93.69 102 ARG A CA 1
ATOM 841 C C . ARG A 1 102 ? 11.559 -6.973 3.285 1.00 93.69 102 ARG A C 1
ATOM 843 O O . ARG A 1 102 ? 11.244 -6.905 4.472 1.00 93.69 102 ARG A O 1
ATOM 850 N N . ALA A 1 103 ? 10.668 -7.125 2.305 1.00 95.94 103 ALA A N 1
ATOM 851 C CA . ALA A 1 103 ? 9.239 -7.256 2.557 1.00 95.94 103 ALA A CA 1
ATOM 852 C C . ALA A 1 103 ? 8.927 -8.521 3.368 1.00 95.94 103 ALA A C 1
ATOM 854 O O . ALA A 1 103 ? 8.224 -8.441 4.370 1.00 95.94 103 ALA A O 1
ATOM 855 N N . MET A 1 104 ? 9.500 -9.669 2.995 1.00 97.00 104 MET A N 1
ATOM 856 C CA . MET A 1 104 ? 9.331 -10.920 3.738 1.00 97.00 104 MET A CA 1
ATOM 857 C C . MET A 1 104 ? 9.939 -10.817 5.140 1.00 97.00 104 MET A C 1
ATOM 859 O O . MET A 1 104 ? 9.370 -11.334 6.094 1.00 97.00 104 MET A O 1
ATOM 863 N N . GLY A 1 105 ? 11.073 -10.128 5.293 1.00 95.12 105 GLY A N 1
ATOM 864 C CA . GLY A 1 105 ? 11.663 -9.829 6.597 1.00 95.12 105 GLY A CA 1
ATOM 865 C C . GLY A 1 105 ? 10.714 -9.035 7.495 1.00 95.12 105 GLY A C 1
ATOM 866 O O . GLY A 1 105 ? 10.516 -9.412 8.644 1.00 95.12 105 GLY A O 1
ATOM 867 N N . LEU A 1 106 ? 10.081 -7.985 6.962 1.00 95.31 106 LEU A N 1
ATOM 868 C CA . LEU A 1 106 ? 9.083 -7.199 7.691 1.00 95.31 106 LEU A CA 1
ATOM 869 C C . LEU A 1 106 ? 7.821 -8.015 8.011 1.00 95.31 106 LEU A C 1
ATOM 871 O O . LEU A 1 106 ? 7.302 -7.928 9.117 1.00 95.31 106 LEU A O 1
ATOM 875 N N . LEU A 1 107 ? 7.352 -8.846 7.075 1.00 96.69 107 LEU A N 1
ATOM 876 C CA . LEU A 1 107 ? 6.175 -9.696 7.271 1.00 96.69 107 LEU A CA 1
ATOM 877 C C . LEU A 1 107 ? 6.372 -10.792 8.330 1.00 96.69 107 LEU A C 1
ATOM 879 O O . LEU A 1 107 ? 5.392 -11.258 8.906 1.00 96.69 107 LEU A O 1
ATOM 883 N N . ARG A 1 108 ? 7.621 -11.189 8.608 1.00 96.06 108 ARG A N 1
ATOM 884 C CA . ARG A 1 108 ? 7.964 -12.131 9.687 1.00 96.06 108 ARG A CA 1
ATOM 885 C C . ARG A 1 108 ? 8.083 -11.475 11.062 1.00 96.06 108 ARG A C 1
ATOM 887 O O . ARG A 1 108 ? 8.208 -12.194 12.051 1.00 96.06 108 ARG A O 1
ATOM 894 N N . GLU A 1 109 ? 8.071 -10.145 11.150 1.00 93.56 109 GLU A N 1
ATOM 895 C CA . GLU A 1 109 ? 8.157 -9.462 12.440 1.00 93.56 109 GLU A CA 1
ATOM 896 C C . GLU A 1 109 ? 6.944 -9.818 13.312 1.00 93.56 109 GLU A C 1
ATOM 898 O O . GLU A 1 109 ? 5.808 -9.650 12.868 1.00 93.56 109 GLU A O 1
ATOM 903 N N . PRO A 1 110 ? 7.126 -10.251 14.572 1.00 86.19 110 PRO A N 1
ATOM 904 C CA . PRO A 1 110 ? 6.000 -10.643 15.423 1.00 86.19 110 PRO A CA 1
ATOM 905 C C . PRO A 1 110 ? 4.954 -9.536 15.606 1.00 86.19 110 PRO A C 1
ATOM 907 O O . PRO A 1 110 ? 3.763 -9.813 15.716 1.00 86.19 110 PRO A O 1
ATOM 910 N N . THR A 1 111 ? 5.382 -8.270 15.607 1.00 83.94 111 THR A N 1
ATOM 911 C CA . THR A 1 111 ? 4.477 -7.118 15.717 1.00 83.94 111 THR A CA 1
ATOM 912 C C . THR A 1 111 ? 3.600 -6.933 14.480 1.00 83.94 111 THR A C 1
ATOM 914 O O . THR A 1 111 ? 2.516 -6.365 14.597 1.00 83.94 111 THR A O 1
ATOM 917 N N . GLN A 1 112 ? 4.015 -7.446 13.316 1.00 88.69 112 GLN A N 1
ATOM 918 C CA . GLN A 1 112 ? 3.219 -7.408 12.092 1.00 88.69 112 GLN A CA 1
ATOM 919 C C . GLN A 1 112 ? 1.952 -8.259 12.211 1.00 88.69 112 GLN A C 1
ATOM 921 O O . GLN A 1 112 ? 0.924 -7.874 11.660 1.00 88.69 112 GLN A O 1
ATOM 926 N N . ALA A 1 113 ? 1.987 -9.373 12.951 1.00 82.88 113 ALA A N 1
ATOM 927 C CA . ALA A 1 113 ? 0.832 -10.260 13.124 1.00 82.88 113 ALA A CA 1
ATOM 928 C C . ALA A 1 113 ? -0.382 -9.558 13.770 1.00 82.88 113 ALA A C 1
ATOM 930 O O . ALA A 1 113 ? -1.513 -10.006 13.619 1.00 82.88 113 ALA A O 1
ATOM 931 N N . LEU A 1 114 ? -0.158 -8.432 14.456 1.00 85.06 114 LEU A N 1
ATOM 932 C CA . LEU A 1 114 ? -1.205 -7.607 15.070 1.00 85.06 114 LEU A CA 1
ATOM 933 C C . LEU A 1 114 ? -1.841 -6.611 14.086 1.00 85.06 114 LEU A C 1
ATOM 935 O O . LEU A 1 114 ? -2.828 -5.957 14.414 1.00 85.06 114 LEU A O 1
ATOM 939 N N . CYS A 1 115 ? -1.265 -6.469 12.892 1.00 94.12 115 CYS A N 1
ATOM 940 C CA . CYS A 1 115 ? -1.644 -5.481 11.890 1.00 94.12 115 CYS A CA 1
ATOM 941 C C . CYS A 1 115 ? -1.882 -6.165 10.529 1.00 94.12 115 CYS A C 1
ATOM 943 O O . CYS A 1 115 ? -1.007 -6.106 9.653 1.00 94.12 115 CYS A O 1
ATOM 945 N N . PRO A 1 116 ? -3.053 -6.801 10.317 1.00 96.06 116 PRO A N 1
ATOM 946 C CA . PRO A 1 116 ? -3.427 -7.343 9.014 1.00 96.06 116 PRO A CA 1
ATOM 947 C C . PRO A 1 116 ? -3.234 -6.302 7.909 1.00 96.06 116 PRO A C 1
ATOM 949 O O . PRO A 1 116 ? -3.650 -5.150 8.029 1.00 96.06 116 PRO A O 1
ATOM 952 N N . THR A 1 117 ? -2.535 -6.690 6.848 1.00 98.00 117 THR A N 1
ATOM 953 C CA . THR A 1 117 ? -2.054 -5.773 5.808 1.00 98.00 117 THR A CA 1
ATOM 954 C C . THR A 1 117 ? -2.432 -6.294 4.429 1.00 98.00 117 THR A C 1
ATOM 956 O O . THR A 1 117 ? -2.505 -7.501 4.199 1.00 98.00 117 THR A O 1
ATOM 959 N N . ASN A 1 118 ? -2.668 -5.375 3.496 1.00 98.75 118 ASN A N 1
ATOM 960 C CA . ASN A 1 118 ? -2.901 -5.696 2.096 1.00 98.75 118 ASN A CA 1
ATOM 961 C C . ASN A 1 118 ? -1.555 -5.766 1.368 1.00 98.75 118 ASN A C 1
ATOM 963 O O . ASN A 1 118 ? -0.925 -4.743 1.124 1.00 98.75 118 ASN A O 1
ATOM 967 N N . VAL A 1 119 ? -1.096 -6.967 1.051 1.00 98.69 119 VAL A N 1
ATOM 968 C CA . VAL A 1 119 ? 0.185 -7.236 0.403 1.00 98.69 119 VAL A CA 1
ATOM 969 C C . VAL A 1 119 ? -0.035 -7.361 -1.103 1.00 98.69 119 VAL A C 1
ATOM 971 O O . VAL A 1 119 ? -0.585 -8.350 -1.585 1.00 98.69 119 VAL A O 1
ATOM 974 N N . MET A 1 120 ? 0.378 -6.340 -1.847 1.00 98.75 120 MET A N 1
ATOM 975 C CA . MET A 1 120 ? 0.264 -6.267 -3.300 1.00 98.75 120 MET A CA 1
ATOM 976 C C . MET A 1 120 ? 1.569 -6.749 -3.935 1.00 98.75 120 MET A C 1
ATOM 978 O O . MET A 1 120 ? 2.634 -6.166 -3.714 1.00 98.75 120 MET A O 1
ATOM 982 N N . ILE A 1 121 ? 1.482 -7.819 -4.726 1.00 98.69 121 ILE A N 1
ATOM 983 C CA . ILE A 1 121 ? 2.639 -8.492 -5.331 1.00 98.69 121 ILE A CA 1
ATOM 984 C C . ILE A 1 121 ? 2.537 -8.554 -6.848 1.00 98.69 121 ILE A C 1
ATOM 986 O O . ILE A 1 121 ? 1.445 -8.641 -7.411 1.00 98.69 121 ILE A O 1
ATOM 990 N N . PHE A 1 122 ? 3.684 -8.575 -7.519 1.00 98.50 122 PHE A N 1
ATOM 991 C CA . PHE A 1 122 ? 3.736 -8.945 -8.929 1.00 98.50 122 PHE A CA 1
ATOM 992 C C . PHE A 1 122 ? 3.600 -10.459 -9.099 1.00 98.50 122 PHE A C 1
ATOM 994 O O . PHE A 1 122 ? 4.055 -11.233 -8.259 1.00 98.50 122 PHE A O 1
ATOM 1001 N N . ASN A 1 123 ? 3.049 -10.897 -10.233 1.00 98.25 123 ASN A N 1
ATOM 1002 C CA . ASN A 1 123 ? 3.241 -12.282 -10.661 1.00 98.25 123 ASN A CA 1
ATOM 1003 C C . ASN A 1 123 ? 4.681 -12.496 -11.158 1.00 98.25 123 ASN A C 1
ATOM 1005 O O . ASN A 1 123 ? 5.327 -13.478 -10.800 1.00 98.25 123 ASN A O 1
ATOM 1009 N N . LYS A 1 124 ? 5.197 -11.539 -11.945 1.00 97.12 124 LYS A N 1
ATOM 1010 C CA . LYS A 1 124 ? 6.585 -11.475 -12.425 1.00 97.12 124 LYS A CA 1
ATOM 1011 C C . LYS A 1 124 ? 7.108 -10.045 -12.331 1.00 97.12 124 LYS A C 1
ATOM 1013 O O . LYS A 1 124 ? 6.417 -9.115 -12.746 1.00 97.12 124 LYS A O 1
ATOM 1018 N N . ARG A 1 125 ? 8.335 -9.854 -11.836 1.00 96.56 125 ARG A N 1
ATOM 1019 C CA . ARG A 1 125 ? 8.978 -8.531 -11.782 1.00 96.56 125 ARG A CA 1
ATOM 1020 C C . ARG A 1 125 ? 9.819 -8.282 -13.030 1.00 96.56 125 ARG A C 1
ATOM 1022 O O . ARG A 1 125 ? 10.621 -9.125 -13.426 1.00 96.56 125 ARG A O 1
ATOM 1029 N N . ILE A 1 126 ? 9.688 -7.089 -13.597 1.00 95.75 126 ILE A N 1
ATOM 1030 C CA . ILE A 1 126 ? 10.514 -6.629 -14.717 1.00 95.75 126 ILE A CA 1
ATOM 1031 C C . ILE A 1 126 ? 11.702 -5.777 -14.248 1.00 95.75 126 ILE A C 1
ATOM 1033 O O . ILE A 1 126 ? 11.633 -5.111 -13.211 1.00 95.75 126 ILE A O 1
ATOM 1037 N N . ASP A 1 127 ? 12.770 -5.746 -15.043 1.00 95.06 127 ASP A N 1
ATOM 1038 C CA . ASP A 1 127 ? 13.841 -4.759 -14.927 1.00 95.06 127 ASP A CA 1
ATOM 1039 C C . ASP A 1 127 ? 13.355 -3.406 -15.463 1.00 95.06 127 ASP A C 1
ATOM 1041 O O . ASP A 1 127 ? 13.449 -3.088 -16.651 1.00 95.06 127 ASP A O 1
ATOM 1045 N N . ARG A 1 128 ? 12.835 -2.579 -14.556 1.00 91.75 128 ARG A N 1
ATOM 1046 C CA . ARG A 1 128 ? 12.357 -1.233 -14.895 1.00 91.75 128 ARG A CA 1
ATOM 1047 C C . ARG A 1 128 ? 13.469 -0.305 -15.364 1.00 91.75 128 ARG A C 1
ATOM 1049 O O . ARG A 1 128 ? 13.192 0.617 -16.129 1.00 91.75 128 ARG A O 1
ATOM 1056 N N . ARG A 1 129 ? 14.705 -0.498 -14.890 1.00 91.56 129 ARG A N 1
ATOM 1057 C CA . ARG A 1 129 ? 15.829 0.342 -15.310 1.00 91.56 129 ARG A CA 1
ATOM 1058 C C . ARG A 1 129 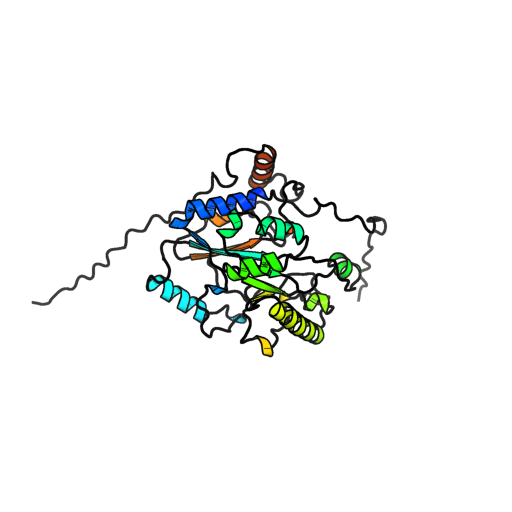? 16.112 0.071 -16.778 1.00 91.56 129 ARG A C 1
ATOM 1060 O O . ARG A 1 129 ? 16.140 1.026 -17.547 1.00 91.56 129 ARG A O 1
ATOM 1067 N N . ARG A 1 130 ? 16.223 -1.203 -17.161 1.00 94.62 130 ARG A N 1
ATOM 1068 C CA . ARG A 1 130 ? 16.410 -1.603 -18.557 1.00 94.62 130 ARG A CA 1
ATOM 1069 C C . ARG A 1 130 ? 15.250 -1.163 -19.439 1.00 94.62 130 ARG A C 1
ATOM 1071 O O . ARG A 1 130 ? 15.511 -0.551 -20.473 1.00 94.62 130 ARG A O 1
ATOM 1078 N N . LEU A 1 131 ? 14.002 -1.383 -19.016 1.00 94.31 131 LEU A N 1
ATOM 1079 C CA . LEU A 1 131 ? 12.833 -0.915 -19.768 1.00 94.31 131 LEU A CA 1
ATOM 1080 C C . LEU A 1 131 ? 12.917 0.593 -20.028 1.00 94.31 131 LEU A C 1
ATOM 1082 O O . LEU A 1 131 ? 12.750 1.038 -21.158 1.00 94.31 131 LEU A O 1
ATOM 1086 N N . LYS A 1 132 ? 13.246 1.382 -19.001 1.00 91.94 132 LYS A N 1
ATOM 1087 C CA . LYS A 1 132 ? 13.360 2.838 -19.124 1.00 91.94 132 LYS A CA 1
ATOM 1088 C C . LYS A 1 132 ? 14.504 3.283 -20.042 1.00 91.94 132 LYS A C 1
ATOM 1090 O O . LYS A 1 132 ? 14.354 4.290 -20.723 1.00 91.94 132 LYS A O 1
ATOM 1095 N N . THR A 1 133 ? 15.652 2.604 -20.022 1.00 93.94 133 THR A N 1
ATOM 1096 C CA . THR A 1 133 ? 16.844 3.038 -20.774 1.00 93.94 133 THR A CA 1
ATOM 1097 C C . THR A 1 133 ? 16.901 2.498 -22.196 1.00 93.94 133 THR A C 1
ATOM 1099 O O . THR A 1 133 ? 17.471 3.151 -23.059 1.00 93.94 133 THR A O 1
ATOM 1102 N N . THR A 1 134 ? 16.347 1.310 -22.439 1.00 94.38 134 THR A N 1
ATOM 1103 C CA . THR A 1 134 ? 16.463 0.599 -23.727 1.00 94.38 134 THR A CA 1
ATOM 1104 C C . THR A 1 134 ? 15.127 0.402 -24.435 1.00 94.38 134 THR A C 1
ATOM 1106 O O . THR A 1 134 ? 15.111 0.112 -25.624 1.00 94.38 134 THR A O 1
ATOM 1109 N N . GLY A 1 135 ? 14.003 0.544 -23.725 1.00 93.75 135 GLY A N 1
ATOM 1110 C CA . GLY A 1 135 ? 12.689 0.172 -24.246 1.00 93.75 135 GLY A CA 1
ATOM 1111 C C . GLY A 1 135 ? 12.444 -1.339 -24.284 1.00 93.75 135 GLY A C 1
ATOM 1112 O O . GLY A 1 135 ? 11.440 -1.762 -24.842 1.00 93.75 135 GLY A O 1
ATOM 1113 N N . GLU A 1 136 ? 13.323 -2.161 -23.701 1.00 95.62 136 GLU A N 1
ATOM 1114 C CA . GLU A 1 136 ? 13.200 -3.621 -23.709 1.00 95.62 136 GLU A CA 1
ATOM 1115 C C . GLU A 1 136 ? 12.704 -4.172 -22.367 1.00 95.62 136 GLU A C 1
ATOM 1117 O O . GLU A 1 136 ? 13.194 -3.796 -21.297 1.00 95.62 136 GLU A O 1
ATOM 1122 N N . VAL A 1 137 ? 11.777 -5.134 -22.415 1.00 96.62 137 VAL A N 1
ATOM 1123 C CA . VAL A 1 137 ? 11.351 -5.884 -21.226 1.00 96.62 137 VAL A CA 1
ATOM 1124 C C . VAL A 1 137 ? 12.352 -6.995 -20.936 1.00 96.62 137 VAL A C 1
ATOM 1126 O O . VAL A 1 137 ? 12.553 -7.901 -21.742 1.00 96.62 137 VAL A O 1
ATOM 1129 N N . ALA A 1 138 ? 12.915 -6.965 -19.734 1.00 96.94 138 ALA A N 1
ATOM 1130 C CA . ALA A 1 138 ? 13.599 -8.097 -19.125 1.00 96.94 138 ALA A CA 1
ATOM 1131 C C . ALA A 1 138 ? 12.964 -8.407 -17.770 1.00 96.94 138 ALA A C 1
ATOM 1133 O O . ALA A 1 138 ? 12.380 -7.525 -17.139 1.00 96.94 138 ALA A O 1
ATOM 1134 N N . PHE A 1 139 ? 13.081 -9.651 -17.316 1.00 96.50 139 PHE A N 1
ATOM 1135 C CA . PHE A 1 139 ? 12.600 -10.080 -16.004 1.00 96.50 139 PHE A CA 1
ATOM 1136 C C . PHE A 1 139 ? 13.753 -10.156 -15.010 1.00 96.50 139 PHE A C 1
ATOM 1138 O O . PHE A 1 139 ? 14.908 -10.315 -15.394 1.00 96.50 139 PHE A O 1
ATOM 1145 N N . THR A 1 140 ? 13.429 -10.033 -13.728 1.00 95.06 140 THR A N 1
ATOM 1146 C CA . THR A 1 140 ? 14.401 -10.136 -12.634 1.00 95.06 140 THR A CA 1
ATOM 1147 C C . THR A 1 140 ? 13.848 -11.024 -11.532 1.00 95.06 140 THR A C 1
ATOM 1149 O O . THR A 1 140 ? 12.628 -11.102 -11.370 1.00 95.06 140 THR A O 1
ATOM 1152 N N . ASP A 1 141 ? 14.742 -11.631 -10.755 1.00 94.38 141 ASP A N 1
ATOM 1153 C CA . ASP A 1 141 ? 14.368 -12.532 -9.665 1.00 94.38 141 ASP A CA 1
ATOM 1154 C C . ASP A 1 141 ? 13.461 -11.837 -8.649 1.00 94.38 141 ASP A C 1
ATOM 1156 O O . ASP A 1 141 ? 13.693 -10.695 -8.231 1.00 94.38 141 ASP A O 1
ATOM 1160 N N . TYR A 1 142 ? 12.392 -12.527 -8.270 1.00 96.12 142 TYR A N 1
ATOM 1161 C CA . TYR A 1 142 ? 11.323 -11.988 -7.438 1.00 96.12 142 TYR A CA 1
ATOM 1162 C C . TYR A 1 142 ? 10.802 -13.070 -6.496 1.00 96.12 142 TYR A C 1
ATOM 1164 O O . TYR A 1 142 ? 9.636 -13.458 -6.526 1.00 96.12 142 TYR A O 1
ATOM 1172 N N . ASP A 1 143 ? 11.719 -13.577 -5.680 1.00 95.75 143 ASP A N 1
ATOM 1173 C CA . ASP A 1 143 ? 11.459 -14.699 -4.791 1.00 95.75 143 ASP A CA 1
ATOM 1174 C C . ASP A 1 143 ? 10.644 -14.242 -3.579 1.00 95.75 143 ASP A C 1
ATOM 1176 O O . ASP A 1 143 ? 11.133 -13.548 -2.683 1.00 95.75 143 ASP A O 1
ATOM 1180 N N . LEU A 1 144 ? 9.371 -14.627 -3.567 1.00 97.12 144 LEU A N 1
ATOM 1181 C CA . LEU A 1 144 ? 8.465 -14.447 -2.441 1.00 97.12 144 LEU A CA 1
ATOM 1182 C C . LEU A 1 144 ? 8.399 -15.735 -1.618 1.00 97.12 144 LEU A C 1
ATOM 1184 O O . LEU A 1 144 ? 8.453 -16.842 -2.153 1.00 97.12 144 LEU A O 1
ATOM 1188 N N . ASP A 1 145 ? 8.235 -15.594 -0.304 1.00 97.94 145 ASP A N 1
ATOM 1189 C CA . ASP A 1 145 ? 7.940 -16.730 0.568 1.00 97.94 145 ASP A CA 1
ATOM 1190 C C . ASP A 1 145 ? 6.441 -17.060 0.478 1.00 97.94 145 ASP A C 1
ATOM 1192 O O . ASP A 1 145 ? 5.622 -16.580 1.263 1.00 97.94 145 ASP A O 1
ATOM 1196 N N . ASP A 1 146 ? 6.074 -17.862 -0.524 1.00 98.12 146 ASP A N 1
ATOM 1197 C CA . ASP A 1 146 ? 4.694 -18.294 -0.772 1.00 98.12 146 ASP A CA 1
ATOM 1198 C C . ASP A 1 146 ? 4.050 -18.956 0.459 1.00 98.12 146 ASP A C 1
ATOM 1200 O O . ASP A 1 146 ? 2.846 -18.807 0.676 1.00 98.12 146 ASP A O 1
ATOM 1204 N N . ALA A 1 147 ? 4.823 -19.695 1.262 1.00 98.12 147 ALA A N 1
ATOM 1205 C CA . ALA A 1 147 ? 4.310 -20.381 2.446 1.00 98.12 147 ALA A CA 1
ATOM 1206 C C . ALA A 1 147 ? 3.940 -19.379 3.548 1.00 98.12 147 ALA A C 1
ATOM 1208 O O . ALA A 1 147 ? 2.855 -19.470 4.128 1.00 98.12 147 ALA A O 1
ATOM 1209 N N . LEU A 1 148 ? 4.802 -18.385 3.785 1.00 97.81 148 LEU A N 1
ATOM 1210 C CA . LEU A 1 148 ? 4.502 -17.264 4.672 1.00 97.81 148 LEU A CA 1
ATOM 1211 C C . LEU A 1 148 ? 3.262 -16.498 4.198 1.00 97.81 148 LEU A C 1
ATOM 1213 O O . LEU A 1 148 ? 2.357 -16.261 4.994 1.00 97.81 148 LEU A O 1
ATOM 1217 N N . LEU A 1 149 ? 3.189 -16.136 2.913 1.00 98.31 149 LEU A N 1
ATOM 1218 C CA . LEU A 1 149 ? 2.066 -15.359 2.376 1.00 98.31 149 LEU A CA 1
ATOM 1219 C C . LEU A 1 149 ? 0.728 -16.106 2.482 1.00 98.31 149 LEU A C 1
ATOM 1221 O O . LEU A 1 149 ? -0.281 -15.487 2.818 1.00 98.31 149 LEU A O 1
ATOM 1225 N N . ARG A 1 150 ? 0.709 -17.429 2.267 1.00 98.00 150 ARG A N 1
ATOM 1226 C CA . ARG A 1 150 ? -0.491 -18.258 2.499 1.00 98.00 150 ARG A CA 1
ATOM 1227 C C . ARG A 1 150 ? -0.891 -18.264 3.971 1.00 98.00 150 ARG A C 1
ATOM 1229 O O . ARG A 1 150 ? -2.037 -17.967 4.280 1.00 98.00 150 ARG A O 1
ATOM 1236 N N . SER A 1 151 ? 0.066 -18.507 4.867 1.00 97.44 151 SER A N 1
ATOM 1237 C CA . SER A 1 151 ? -0.175 -18.486 6.316 1.00 97.44 151 SER A CA 1
ATOM 1238 C C . SER A 1 151 ? -0.720 -17.138 6.799 1.00 97.44 151 SER A C 1
ATOM 1240 O O . SER A 1 151 ? -1.614 -17.090 7.641 1.00 97.44 151 SER A O 1
ATOM 1242 N N . LEU A 1 152 ? -0.221 -16.026 6.253 1.00 97.44 152 LEU A N 1
ATOM 1243 C CA . LEU A 1 152 ? -0.734 -14.691 6.558 1.00 97.44 152 LEU A CA 1
ATOM 1244 C C . LEU A 1 152 ? -2.136 -14.470 5.979 1.00 97.44 152 LEU A C 1
ATOM 1246 O O . LEU A 1 152 ? -2.977 -13.866 6.644 1.00 97.44 152 LEU A O 1
ATOM 1250 N N . SER A 1 153 ? -2.414 -14.977 4.774 1.00 97.44 153 SER A N 1
ATOM 1251 C CA . SER A 1 153 ? -3.758 -14.932 4.188 1.00 97.44 153 SER A CA 1
ATOM 1252 C C . SER A 1 153 ? -4.787 -15.627 5.084 1.00 97.44 153 SER A C 1
ATOM 1254 O O . SER A 1 153 ? -5.874 -15.091 5.288 1.00 97.44 153 SER A O 1
ATOM 1256 N N . ASP A 1 154 ? -4.431 -16.770 5.676 1.00 96.25 154 ASP A N 1
ATOM 1257 C CA . ASP A 1 154 ? -5.285 -17.493 6.630 1.00 96.25 154 ASP A CA 1
ATOM 1258 C C . ASP A 1 154 ? -5.503 -16.711 7.941 1.00 96.25 154 ASP A C 1
ATOM 1260 O O . ASP A 1 154 ? -6.492 -16.916 8.643 1.00 96.25 154 ASP A O 1
ATOM 1264 N N . GLN A 1 155 ? -4.606 -15.771 8.257 1.00 96.38 155 GLN A N 1
ATOM 1265 C CA . GLN A 1 155 ? -4.683 -14.867 9.411 1.00 96.38 155 GLN A CA 1
ATOM 1266 C C . GLN A 1 155 ? -5.393 -13.538 9.095 1.00 96.38 155 GLN A C 1
ATOM 1268 O O . GLN A 1 155 ? -5.374 -12.614 9.908 1.00 96.38 155 GLN A O 1
ATOM 1273 N N . GLY A 1 156 ? -6.027 -13.423 7.926 1.00 96.56 156 GLY A N 1
ATOM 1274 C CA . GLY A 1 156 ? -6.793 -12.241 7.535 1.00 96.56 156 GLY A CA 1
ATOM 1275 C C . GLY A 1 156 ? -5.985 -11.161 6.816 1.00 96.56 156 GLY A C 1
ATOM 1276 O O . GLY A 1 156 ? -6.508 -10.072 6.592 1.00 96.56 156 GLY A O 1
ATOM 1277 N N . PHE A 1 157 ? -4.736 -11.430 6.419 1.00 98.50 157 PHE A N 1
ATOM 1278 C CA . PHE A 1 157 ? -4.046 -10.568 5.458 1.00 98.50 157 PHE A CA 1
ATOM 1279 C C . PHE A 1 157 ? -4.681 -10.722 4.077 1.00 98.50 157 PHE A C 1
ATOM 1281 O O . PHE A 1 157 ? -5.201 -11.776 3.714 1.00 98.50 157 PHE A O 1
ATOM 1288 N N . VAL A 1 158 ? -4.594 -9.669 3.272 1.00 98.69 158 VAL A N 1
ATOM 1289 C CA . VAL A 1 158 ? -5.025 -9.714 1.875 1.00 98.69 158 VAL A CA 1
ATOM 1290 C C . VAL A 1 158 ? -3.794 -9.846 1.002 1.00 98.69 158 VAL A C 1
ATOM 1292 O O . VAL A 1 158 ? -2.927 -8.981 1.050 1.00 98.69 158 VAL A O 1
ATOM 1295 N N . ILE A 1 159 ? -3.737 -10.883 0.170 1.00 98.75 159 ILE A N 1
ATOM 1296 C CA . ILE A 1 159 ? -2.767 -10.967 -0.924 1.00 98.75 159 ILE A CA 1
ATOM 1297 C C . ILE A 1 159 ? -3.468 -10.505 -2.203 1.00 98.75 159 ILE A C 1
ATOM 1299 O O . ILE A 1 159 ? -4.522 -11.030 -2.566 1.00 98.75 159 ILE A O 1
ATOM 1303 N N . GLY A 1 160 ? -2.916 -9.488 -2.860 1.00 98.56 160 GLY A N 1
ATOM 1304 C CA . GLY A 1 160 ? -3.491 -8.879 -4.058 1.00 98.56 160 GLY A CA 1
ATOM 1305 C C . GLY A 1 160 ? -2.485 -8.766 -5.197 1.00 98.56 160 GLY A C 1
ATOM 1306 O O . GLY A 1 160 ? -1.274 -8.855 -4.995 1.00 98.56 160 GLY A O 1
ATOM 1307 N N . TYR A 1 161 ? -2.990 -8.554 -6.410 1.00 98.56 161 TYR A N 1
ATOM 1308 C CA . TYR A 1 161 ? -2.135 -8.348 -7.577 1.00 98.56 161 TYR A CA 1
ATOM 1309 C C . TYR A 1 161 ? -1.745 -6.873 -7.701 1.00 98.56 161 TYR A C 1
ATOM 1311 O O . TYR A 1 161 ? -2.600 -5.999 -7.866 1.00 98.56 161 TYR A O 1
ATOM 1319 N N . HIS A 1 162 ? -0.446 -6.591 -7.649 1.00 98.12 162 HIS A N 1
ATOM 1320 C CA . HIS A 1 162 ? 0.094 -5.297 -8.030 1.00 98.12 162 HIS A CA 1
ATOM 1321 C C . HIS A 1 162 ? 0.286 -5.274 -9.549 1.00 98.12 162 HIS A C 1
ATOM 1323 O O . HIS A 1 162 ? 1.133 -5.978 -10.073 1.00 98.12 162 HIS A O 1
ATOM 1329 N N . ILE A 1 163 ? -0.527 -4.541 -10.300 1.00 97.56 163 ILE A N 1
ATOM 1330 C CA . ILE A 1 163 ? -0.558 -4.679 -11.761 1.00 97.56 163 ILE A CA 1
ATOM 1331 C C . ILE A 1 163 ? 0.667 -4.006 -12.376 1.00 97.56 163 ILE A C 1
ATOM 1333 O O . ILE A 1 163 ? 0.768 -2.783 -12.320 1.00 97.56 163 ILE A O 1
ATOM 1337 N N . ASN A 1 164 ? 1.530 -4.781 -13.034 1.00 97.44 164 ASN A N 1
ATOM 1338 C CA . ASN A 1 164 ? 2.609 -4.295 -13.908 1.00 97.44 164 ASN A CA 1
ATOM 1339 C C . ASN A 1 164 ? 2.466 -4.792 -15.364 1.00 97.44 164 ASN A C 1
ATOM 1341 O O . ASN A 1 164 ? 3.433 -4.791 -16.128 1.00 97.44 164 ASN A O 1
ATOM 1345 N N . ALA A 1 165 ? 1.270 -5.254 -15.742 1.00 97.50 165 ALA A N 1
ATOM 1346 C CA . ALA A 1 165 ? 0.994 -5.869 -17.039 1.00 97.50 165 ALA A CA 1
ATOM 1347 C C . ALA A 1 165 ? 1.239 -4.932 -18.233 1.00 97.50 165 ALA A C 1
ATOM 1349 O O . ALA A 1 165 ? 1.7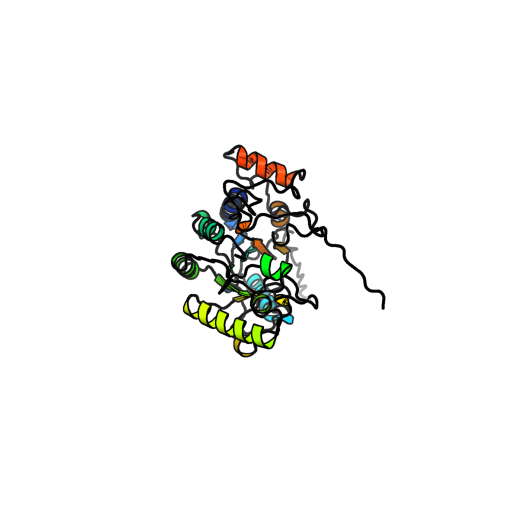14 -5.380 -19.273 1.00 97.50 165 ALA A O 1
ATOM 1350 N N . PHE A 1 166 ? 0.961 -3.635 -18.086 1.00 95.75 166 PHE A N 1
ATOM 1351 C CA . PHE A 1 166 ? 1.133 -2.665 -19.166 1.00 95.75 166 PHE A CA 1
ATOM 1352 C C . PHE A 1 166 ? 2.619 -2.417 -19.457 1.00 95.75 166 PHE A C 1
ATOM 1354 O O . PHE A 1 166 ? 3.021 -2.399 -20.617 1.00 95.75 166 PHE A O 1
ATOM 1361 N N . GLU A 1 167 ? 3.460 -2.342 -18.418 1.00 96.19 167 GLU A N 1
ATOM 1362 C CA . GLU A 1 167 ? 4.920 -2.292 -18.584 1.00 96.19 167 GLU A CA 1
ATOM 1363 C C . GLU A 1 167 ? 5.469 -3.596 -19.197 1.00 96.19 167 GLU A C 1
ATOM 1365 O O . GLU A 1 167 ? 6.311 -3.549 -20.092 1.00 96.19 167 GLU A O 1
ATOM 1370 N N . GLN A 1 168 ? 4.968 -4.764 -18.766 1.00 97.56 168 GLN A N 1
ATOM 1371 C CA . GLN A 1 168 ? 5.352 -6.062 -19.347 1.00 97.56 168 GLN A CA 1
ATOM 1372 C C . GLN A 1 168 ? 4.979 -6.183 -20.836 1.00 97.56 168 GLN A C 1
ATOM 1374 O O . GLN A 1 168 ? 5.633 -6.911 -21.581 1.00 97.56 168 GLN A O 1
ATOM 1379 N N . ALA A 1 169 ? 3.919 -5.499 -21.260 1.00 97.38 169 ALA A N 1
ATOM 1380 C CA . ALA A 1 169 ? 3.407 -5.520 -22.623 1.00 97.38 169 ALA A CA 1
ATOM 1381 C C . ALA A 1 169 ? 4.040 -4.464 -23.539 1.00 97.38 169 ALA A C 1
ATOM 1383 O O . ALA A 1 169 ? 3.565 -4.295 -24.658 1.00 97.38 169 ALA A O 1
ATOM 1384 N N . LEU A 1 170 ? 5.055 -3.717 -23.078 1.00 96.31 170 LEU A N 1
ATOM 1385 C CA . LEU A 1 170 ? 5.567 -2.543 -23.799 1.00 96.31 170 LEU A CA 1
ATOM 1386 C C . LEU A 1 170 ? 4.452 -1.550 -24.161 1.00 96.31 170 LEU A C 1
ATOM 1388 O O . LEU A 1 170 ? 4.470 -0.933 -25.224 1.00 96.31 170 LEU A O 1
ATOM 1392 N N . PHE A 1 171 ? 3.490 -1.384 -23.251 1.00 95.81 171 PHE A N 1
ATOM 1393 C CA . PHE A 1 171 ? 2.361 -0.461 -23.377 1.00 95.81 171 PHE A CA 1
ATOM 1394 C C . PHE A 1 171 ? 1.369 -0.812 -24.505 1.00 95.81 171 PHE A C 1
ATOM 1396 O O . PHE A 1 171 ? 0.513 0.003 -24.858 1.00 95.81 171 PHE A O 1
ATOM 1403 N N . ASP A 1 172 ? 1.429 -2.037 -25.037 1.00 96.31 172 ASP A N 1
ATOM 1404 C CA . ASP A 1 172 ? 0.384 -2.592 -25.895 1.00 96.31 172 ASP A CA 1
ATOM 1405 C C . ASP A 1 172 ? -0.823 -3.033 -25.049 1.00 96.31 172 ASP A C 1
ATOM 1407 O O . ASP A 1 172 ? -0.686 -3.767 -24.069 1.00 96.31 172 ASP A O 1
ATOM 1411 N N . THR A 1 173 ? -2.017 -2.542 -25.389 1.00 96.25 173 THR A N 1
ATOM 1412 C CA . THR A 1 173 ? -3.208 -2.717 -24.537 1.00 96.25 173 THR A CA 1
ATOM 1413 C C . THR A 1 173 ? -3.742 -4.145 -24.575 1.00 96.25 173 THR A C 1
ATOM 1415 O O . THR A 1 173 ? -4.034 -4.705 -23.518 1.00 96.25 173 THR A O 1
ATOM 1418 N N . ASP A 1 174 ? -3.838 -4.744 -25.760 1.00 96.81 174 ASP A N 1
ATOM 1419 C CA . ASP A 1 174 ? -4.382 -6.095 -25.917 1.00 96.81 174 ASP A CA 1
ATOM 1420 C C . ASP A 1 174 ? -3.450 -7.109 -25.253 1.00 96.81 174 ASP A C 1
ATOM 1422 O O . ASP A 1 174 ? -3.877 -7.936 -24.444 1.00 96.81 174 ASP A O 1
ATOM 1426 N N . ARG A 1 175 ? -2.140 -6.957 -25.471 1.00 97.88 175 ARG A N 1
ATOM 1427 C CA . ARG A 1 175 ? -1.131 -7.778 -24.813 1.00 97.88 175 ARG A CA 1
ATOM 1428 C C . ARG A 1 175 ? -1.113 -7.585 -23.298 1.00 97.88 175 ARG A C 1
ATOM 1430 O O . ARG A 1 175 ? -0.908 -8.554 -22.566 1.00 97.88 175 ARG A O 1
ATOM 1437 N N . ALA A 1 176 ? -1.328 -6.369 -22.801 1.00 97.50 176 ALA A N 1
ATOM 1438 C CA . ALA A 1 176 ? -1.420 -6.122 -21.364 1.00 97.50 176 ALA A CA 1
ATOM 1439 C C . ALA A 1 176 ? -2.638 -6.806 -20.738 1.00 97.50 176 ALA A C 1
ATOM 1441 O O . ALA A 1 176 ? -2.522 -7.353 -19.644 1.00 97.50 176 ALA A O 1
ATOM 1442 N N . LEU A 1 177 ? -3.779 -6.835 -21.431 1.00 97.81 177 LEU A N 1
ATOM 1443 C CA . LEU A 1 177 ? -4.972 -7.552 -20.979 1.00 97.81 177 LEU A CA 1
ATOM 1444 C C . LEU A 1 177 ? -4.743 -9.069 -20.934 1.00 97.81 177 LEU A C 1
ATOM 1446 O O . LEU A 1 177 ? -5.114 -9.703 -19.945 1.00 97.81 177 LEU A O 1
ATOM 1450 N N . GLU A 1 178 ? -4.065 -9.638 -21.934 1.00 97.94 178 GLU A N 1
ATOM 1451 C CA . GLU A 1 178 ? -3.652 -11.050 -21.917 1.00 97.94 178 GLU A CA 1
ATOM 1452 C C . GLU A 1 178 ? -2.721 -11.363 -20.735 1.00 97.94 178 GLU A C 1
ATOM 1454 O O . GLU A 1 178 ? -2.878 -12.376 -20.050 1.00 97.94 178 GLU A O 1
ATOM 1459 N N . ILE A 1 179 ? -1.741 -10.489 -20.481 1.00 98.38 179 ILE A N 1
ATOM 1460 C CA . ILE A 1 179 ? -0.807 -10.629 -19.359 1.00 98.38 179 ILE A CA 1
ATOM 1461 C C . ILE A 1 179 ? -1.543 -10.510 -18.026 1.00 98.38 179 ILE A C 1
ATOM 1463 O O . ILE A 1 179 ? -1.290 -11.317 -17.136 1.00 98.38 179 ILE A O 1
ATOM 1467 N N . PHE A 1 180 ? -2.461 -9.552 -17.893 1.00 98.31 180 PHE A N 1
ATOM 1468 C CA . PHE A 1 180 ? -3.282 -9.379 -16.700 1.00 98.31 180 PHE A CA 1
ATOM 1469 C C . PHE A 1 180 ? -4.109 -10.634 -16.405 1.00 98.31 180 PHE A C 1
ATOM 1471 O O . PHE A 1 180 ? -4.066 -11.136 -15.285 1.00 98.31 180 PHE A O 1
ATOM 1478 N N . ASP A 1 181 ? -4.831 -11.167 -17.396 1.00 98.19 181 ASP A N 1
ATOM 1479 C CA . ASP A 1 181 ? -5.649 -12.372 -17.220 1.00 98.19 181 ASP A CA 1
ATOM 1480 C C . ASP A 1 181 ? -4.794 -13.580 -16.814 1.00 98.19 181 ASP A C 1
ATOM 1482 O O . ASP A 1 181 ? -5.118 -14.274 -15.845 1.00 98.19 181 ASP A O 1
ATOM 1486 N N . ARG A 1 182 ? -3.654 -13.789 -17.484 1.00 98.38 182 ARG A N 1
ATOM 1487 C CA . ARG A 1 182 ? -2.694 -14.834 -17.113 1.00 98.38 182 ARG A CA 1
ATOM 1488 C C . ARG A 1 182 ? -2.185 -14.649 -15.683 1.00 98.38 182 ARG A C 1
ATOM 1490 O O . ARG A 1 182 ? -2.232 -15.594 -14.899 1.00 98.38 182 ARG A O 1
ATOM 1497 N N . ASP A 1 183 ? -1.705 -13.455 -15.342 1.00 98.50 183 ASP A N 1
ATOM 1498 C CA . ASP A 1 183 ? -1.114 -13.159 -14.036 1.00 98.50 183 ASP A CA 1
ATOM 1499 C C . ASP A 1 183 ? -2.138 -13.348 -12.909 1.00 98.50 183 ASP A C 1
ATOM 1501 O O . ASP A 1 183 ? -1.818 -13.959 -11.890 1.00 98.50 183 ASP A O 1
ATOM 1505 N N . VAL A 1 184 ? -3.387 -12.909 -13.102 1.00 98.31 184 VAL A N 1
ATOM 1506 C CA . VAL A 1 184 ? -4.467 -13.145 -12.137 1.00 98.31 184 VAL A CA 1
ATOM 1507 C C . VAL A 1 184 ? -4.741 -14.636 -11.978 1.00 98.31 184 VAL A C 1
ATOM 1509 O O . VAL A 1 184 ? -4.882 -15.086 -10.843 1.00 98.31 184 VAL A O 1
ATOM 1512 N N . ARG A 1 185 ? -4.807 -15.425 -13.058 1.00 98.12 185 ARG A N 1
ATOM 1513 C CA . ARG A 1 185 ? -5.033 -16.882 -12.966 1.00 98.12 185 ARG A CA 1
ATOM 1514 C C . ARG A 1 185 ? -3.899 -17.587 -12.225 1.00 98.12 185 ARG A C 1
ATOM 1516 O O . ARG A 1 185 ? -4.164 -18.386 -11.330 1.00 98.12 185 ARG A O 1
ATOM 1523 N N . GLU A 1 186 ? -2.652 -17.269 -12.563 1.00 98.31 186 GLU A N 1
ATOM 1524 C CA . GLU A 1 186 ? -1.464 -17.850 -11.928 1.00 98.31 186 GLU A CA 1
ATOM 1525 C C . GLU A 1 186 ? -1.359 -17.466 -10.444 1.00 98.31 186 GLU A C 1
ATOM 1527 O O . GLU A 1 186 ? -1.056 -18.312 -9.601 1.00 98.31 186 GLU A O 1
ATOM 1532 N N . LEU A 1 187 ? -1.654 -16.211 -10.093 1.00 98.31 187 LEU A N 1
ATOM 1533 C CA . LEU A 1 187 ? -1.710 -15.777 -8.698 1.00 98.31 187 LEU A CA 1
ATOM 1534 C C . LEU A 1 187 ? -2.901 -16.393 -7.957 1.00 98.31 187 LEU A C 1
ATOM 1536 O O . LEU A 1 187 ? -2.735 -16.814 -6.818 1.00 98.31 187 LEU A O 1
ATOM 1540 N N . SER A 1 188 ? -4.068 -16.516 -8.595 1.00 97.94 188 SER A N 1
ATOM 1541 C CA . SER A 1 188 ? -5.276 -17.108 -7.994 1.00 97.94 188 SER A CA 1
ATOM 1542 C C . SER A 1 188 ? -5.125 -18.601 -7.697 1.00 97.94 188 SER A C 1
ATOM 1544 O O . SER A 1 188 ? -5.759 -19.125 -6.786 1.00 97.94 188 SER A O 1
ATOM 1546 N N . ALA A 1 189 ? -4.257 -19.300 -8.434 1.00 97.75 189 ALA A N 1
ATOM 1547 C CA . ALA A 1 189 ? -3.881 -20.678 -8.126 1.00 97.75 189 ALA A CA 1
ATOM 1548 C C . ALA A 1 189 ? -3.008 -20.788 -6.857 1.00 97.75 189 ALA A C 1
ATOM 1550 O O . ALA A 1 189 ? -2.873 -21.867 -6.277 1.00 97.75 189 ALA A O 1
ATOM 1551 N N . ARG A 1 190 ? -2.397 -19.679 -6.420 1.00 97.31 190 ARG A N 1
ATOM 1552 C CA . ARG A 1 190 ? -1.503 -19.614 -5.255 1.00 97.31 190 ARG A CA 1
ATOM 1553 C C . ARG A 1 190 ? -2.154 -18.947 -4.043 1.00 97.31 190 ARG A C 1
ATOM 1555 O O . ARG A 1 190 ? -1.921 -19.374 -2.917 1.00 97.31 190 ARG A O 1
ATOM 1562 N N . PHE A 1 191 ? -2.986 -17.941 -4.266 1.00 98.00 191 PHE A N 1
ATOM 1563 C CA . PHE A 1 191 ? -3.582 -17.110 -3.227 1.00 98.00 191 PHE A CA 1
ATOM 1564 C C . PHE A 1 191 ? -5.031 -16.760 -3.593 1.00 98.00 191 PHE A C 1
ATOM 1566 O O . PHE A 1 191 ? -5.363 -16.723 -4.775 1.00 98.00 191 PHE A O 1
ATOM 1573 N N . PRO A 1 192 ? -5.908 -16.449 -2.626 1.00 97.06 192 PRO A N 1
ATOM 1574 C CA . PRO A 1 192 ? -7.290 -16.048 -2.900 1.00 97.06 192 PRO A CA 1
ATOM 1575 C C . PRO A 1 192 ? -7.379 -14.594 -3.413 1.00 97.06 192 PRO A C 1
ATOM 1577 O O . PRO A 1 192 ? -7.878 -13.698 -2.730 1.00 97.06 192 PRO A O 1
ATOM 1580 N N . ILE A 1 193 ? -6.888 -14.338 -4.629 1.00 98.12 193 ILE A N 1
ATOM 1581 C CA . ILE A 1 193 ? -6.831 -12.989 -5.209 1.00 98.12 193 ILE A CA 1
ATOM 1582 C C . ILE A 1 193 ? -8.242 -12.441 -5.445 1.00 98.12 193 ILE A C 1
ATOM 1584 O O . ILE A 1 193 ? -8.989 -12.932 -6.285 1.00 98.12 193 ILE A O 1
ATOM 1588 N N . SER A 1 194 ? -8.580 -11.377 -4.717 1.00 98.06 194 SER A N 1
ATOM 1589 C CA . SER A 1 194 ? -9.847 -10.634 -4.865 1.00 98.06 194 SER A CA 1
ATOM 1590 C C . SER A 1 194 ? -9.634 -9.132 -5.095 1.00 98.06 194 SER A C 1
ATOM 1592 O O . SER A 1 194 ? -10.581 -8.391 -5.359 1.00 98.06 194 SER A O 1
ATOM 1594 N N . PHE A 1 195 ? -8.386 -8.667 -4.999 1.00 98.38 195 PHE A N 1
ATOM 1595 C CA . PHE A 1 195 ? -8.026 -7.253 -5.022 1.00 98.38 195 PHE A CA 1
ATOM 1596 C C . PHE A 1 195 ? -6.828 -7.016 -5.930 1.00 98.38 195 PHE A C 1
ATOM 1598 O O . PHE A 1 195 ? -5.895 -7.823 -5.969 1.00 98.38 195 PHE A O 1
ATOM 1605 N N . VAL A 1 196 ? -6.851 -5.886 -6.632 1.00 97.94 196 VAL A N 1
ATOM 1606 C CA . VAL A 1 196 ? -5.762 -5.444 -7.500 1.00 97.94 196 VAL A CA 1
ATOM 1607 C C . VAL A 1 196 ? -5.436 -3.969 -7.276 1.00 97.94 196 VAL A C 1
ATOM 1609 O O . VAL A 1 196 ? -6.307 -3.138 -7.014 1.00 97.94 196 VAL A O 1
ATOM 1612 N N . SER A 1 197 ? -4.160 -3.629 -7.387 1.00 97.19 197 SER A N 1
ATOM 1613 C CA . SER A 1 197 ? -3.628 -2.276 -7.229 1.00 97.19 197 SER A CA 1
ATOM 1614 C C . SER A 1 197 ? -2.711 -2.003 -8.408 1.00 97.19 197 SER A C 1
ATOM 1616 O O . SER A 1 197 ? -1.735 -2.723 -8.576 1.00 97.19 197 SER A O 1
ATOM 1618 N N . ALA A 1 198 ? -2.974 -0.996 -9.239 1.00 95.56 198 ALA A N 1
ATOM 1619 C CA . ALA A 1 198 ? -2.035 -0.689 -10.317 1.00 95.56 198 ALA A CA 1
ATOM 1620 C C . ALA A 1 198 ? -0.710 -0.151 -9.784 1.00 95.56 198 ALA A C 1
ATOM 1622 O O . ALA A 1 198 ? -0.695 0.697 -8.894 1.00 95.56 198 ALA A O 1
ATOM 1623 N N . HIS A 1 199 ? 0.391 -0.608 -10.367 1.00 94.69 199 HIS A N 1
ATOM 1624 C CA . HIS A 1 199 ? 1.720 -0.076 -10.114 1.00 94.69 199 HIS A CA 1
ATOM 1625 C C . HIS A 1 199 ? 1.953 1.191 -10.945 1.00 94.69 199 HIS A C 1
ATOM 1627 O O . HIS A 1 199 ? 1.675 1.215 -12.141 1.00 94.69 199 HIS A O 1
ATOM 1633 N N . GLY A 1 200 ? 2.469 2.257 -10.325 1.00 89.19 200 GLY A N 1
ATOM 1634 C CA . GLY A 1 200 ? 2.671 3.544 -11.010 1.00 89.19 200 GLY A CA 1
ATOM 1635 C C . GLY A 1 200 ? 3.681 3.479 -12.165 1.00 89.19 200 GLY A C 1
ATOM 1636 O O . GLY A 1 200 ? 3.484 4.150 -13.171 1.00 89.19 200 GLY A O 1
ATOM 1637 N N . GLY A 1 201 ? 4.709 2.631 -12.043 1.00 85.75 201 GLY A N 1
ATOM 1638 C CA . GLY A 1 201 ? 5.555 2.208 -13.162 1.00 85.75 201 GLY A CA 1
ATOM 1639 C C . GLY A 1 201 ? 6.326 3.285 -13.933 1.00 85.75 201 GLY A C 1
ATOM 1640 O O . GLY A 1 201 ? 6.360 4.466 -13.585 1.00 85.75 201 GLY A O 1
ATOM 1641 N N . VAL A 1 202 ? 7.004 2.831 -14.987 1.00 87.75 202 VAL A N 1
ATOM 1642 C CA . VAL A 1 202 ? 7.570 3.673 -16.047 1.00 87.75 202 VAL A CA 1
ATOM 1643 C C . VAL A 1 202 ? 6.432 4.064 -17.000 1.00 87.75 202 VAL A C 1
ATOM 1645 O O . VAL A 1 202 ? 5.721 3.173 -17.460 1.00 87.75 202 VAL A O 1
ATOM 1648 N N . PRO A 1 203 ? 6.227 5.358 -17.309 1.00 91.56 203 PRO A N 1
ATOM 1649 C CA . PRO A 1 203 ? 5.257 5.752 -18.323 1.00 91.56 203 PRO A CA 1
ATOM 1650 C C . PRO A 1 203 ? 5.744 5.353 -19.721 1.00 91.56 203 PRO A C 1
ATOM 1652 O O . PRO A 1 203 ? 6.936 5.447 -20.022 1.00 91.56 203 PRO A O 1
ATOM 1655 N N . GLY A 1 204 ? 4.813 4.937 -20.572 1.00 92.19 204 GLY A N 1
ATOM 1656 C CA . GLY A 1 204 ? 5.054 4.638 -21.974 1.00 92.19 204 GLY A CA 1
ATOM 1657 C C . GLY A 1 204 ? 5.235 5.890 -22.836 1.00 92.19 204 GLY A C 1
ATOM 1658 O O . GLY A 1 204 ? 5.163 7.015 -22.332 1.00 92.19 204 GLY A O 1
ATOM 1659 N N . PRO A 1 205 ? 5.448 5.716 -24.154 1.00 91.94 205 PRO A N 1
ATOM 1660 C CA . PRO A 1 205 ? 5.707 6.819 -25.085 1.00 91.94 205 PRO A CA 1
ATOM 1661 C C . PRO A 1 205 ? 4.618 7.901 -25.125 1.00 91.94 205 PRO A C 1
ATOM 1663 O O . PRO A 1 205 ? 4.903 9.054 -25.435 1.00 91.94 205 PRO A O 1
ATOM 1666 N N . ASP A 1 206 ? 3.377 7.546 -24.797 1.00 92.81 206 ASP A N 1
ATOM 1667 C CA . ASP A 1 206 ? 2.219 8.445 -24.742 1.00 92.81 206 ASP A CA 1
ATOM 1668 C C . ASP A 1 206 ? 1.913 8.966 -23.323 1.00 92.81 206 ASP A C 1
ATOM 1670 O O . ASP A 1 206 ? 0.889 9.609 -23.091 1.00 92.81 206 ASP A O 1
ATOM 1674 N N . GLY A 1 207 ? 2.793 8.682 -22.359 1.00 92.69 207 GLY A N 1
ATOM 1675 C CA . GLY A 1 207 ? 2.630 9.047 -20.956 1.00 92.69 207 GLY A CA 1
ATOM 1676 C C . GLY A 1 207 ? 1.720 8.115 -20.150 1.00 92.69 207 GLY A C 1
ATOM 1677 O O . GLY A 1 207 ? 1.606 8.312 -18.937 1.00 92.69 207 GLY A O 1
ATOM 1678 N N . ARG A 1 208 ? 1.093 7.101 -20.767 1.00 92.94 208 ARG A N 1
ATOM 1679 C CA . ARG A 1 208 ? 0.251 6.130 -20.052 1.00 92.94 208 ARG A CA 1
ATOM 1680 C C . ARG A 1 208 ? 1.095 5.120 -19.273 1.00 92.94 208 ARG A C 1
ATOM 1682 O O . ARG A 1 208 ? 2.195 4.767 -19.677 1.00 92.94 208 ARG A O 1
ATOM 1689 N N . ASN A 1 209 ? 0.574 4.621 -18.159 1.00 92.81 209 ASN A N 1
ATOM 1690 C CA . ASN A 1 209 ? 1.183 3.566 -17.342 1.00 92.81 209 ASN A CA 1
ATOM 1691 C C . ASN A 1 209 ? 0.119 2.524 -16.924 1.00 92.81 209 ASN A C 1
ATOM 1693 O O . ASN A 1 209 ? -1.000 2.543 -17.437 1.00 92.81 209 ASN A O 1
ATOM 1697 N N . ASN A 1 210 ? 0.442 1.594 -16.015 1.00 93.62 210 ASN A N 1
ATOM 1698 C CA . ASN A 1 210 ? -0.486 0.516 -15.633 1.00 93.62 210 ASN A CA 1
ATOM 1699 C C . ASN A 1 210 ? -1.827 1.018 -15.079 1.00 93.62 210 ASN A C 1
ATOM 1701 O O . ASN A 1 210 ? -2.820 0.303 -15.175 1.00 93.62 210 ASN A O 1
ATOM 1705 N N . ASN A 1 211 ? -1.888 2.229 -14.517 1.00 92.38 211 ASN A N 1
ATOM 1706 C CA . ASN A 1 211 ? -3.145 2.798 -14.041 1.00 92.38 211 ASN A CA 1
ATOM 1707 C C . ASN A 1 211 ? -4.068 3.314 -15.155 1.00 92.38 211 ASN A C 1
ATOM 1709 O O . ASN A 1 211 ? -5.198 3.695 -14.877 1.00 92.38 211 ASN A O 1
ATOM 1713 N N . ASN A 1 212 ? -3.596 3.331 -16.402 1.00 92.50 212 ASN A N 1
ATOM 1714 C CA . ASN A 1 212 ? -4.383 3.687 -17.578 1.00 92.50 212 ASN A CA 1
ATOM 1715 C C . ASN A 1 212 ? -4.897 2.460 -18.340 1.00 92.50 212 ASN A C 1
ATOM 1717 O O . ASN A 1 212 ? -5.593 2.620 -19.343 1.00 92.50 212 ASN A O 1
ATOM 1721 N N . MET A 1 213 ? -4.530 1.250 -17.910 1.00 90.94 213 MET A N 1
ATOM 1722 C CA . MET A 1 213 ? -4.998 0.022 -18.538 1.00 90.94 213 MET A CA 1
ATOM 1723 C C . MET A 1 213 ? -6.506 -0.145 -18.285 1.00 90.94 213 MET A C 1
ATOM 1725 O O . MET A 1 213 ? -6.941 -0.002 -17.139 1.00 90.94 213 MET A O 1
ATOM 1729 N N . PRO A 1 214 ? -7.320 -0.466 -19.308 1.00 92.12 214 PRO A N 1
ATOM 1730 C CA . PRO A 1 214 ? -8.725 -0.784 -19.087 1.00 92.12 214 PRO A CA 1
ATOM 1731 C C . PRO A 1 214 ? -8.859 -2.026 -18.199 1.00 92.12 214 PRO A C 1
ATOM 1733 O O . PRO A 1 214 ? -8.033 -2.939 -18.251 1.00 92.12 214 PRO A O 1
ATOM 1736 N N . PHE A 1 215 ? -9.919 -2.094 -17.393 1.00 90.12 215 PHE A N 1
ATOM 1737 C CA . PHE A 1 215 ? -10.157 -3.284 -16.583 1.00 90.12 215 PHE A CA 1
ATOM 1738 C C . PHE A 1 215 ? -10.680 -4.429 -17.442 1.00 90.12 215 PHE A C 1
ATOM 1740 O O . PHE A 1 215 ? -11.704 -4.292 -18.118 1.00 90.12 215 PHE A O 1
ATOM 1747 N N . HIS A 1 216 ? -10.005 -5.573 -17.370 1.00 90.44 216 HIS A N 1
ATOM 1748 C CA . HIS A 1 216 ? -10.392 -6.763 -18.113 1.00 90.44 216 HIS A CA 1
ATOM 1749 C C . HIS A 1 216 ? -11.826 -7.185 -17.753 1.00 90.44 216 HIS A C 1
ATOM 1751 O O . HIS A 1 216 ? -12.135 -7.440 -16.586 1.00 90.44 216 HIS A O 1
ATOM 1757 N N . GLN A 1 217 ? -12.705 -7.274 -18.756 1.00 90.94 217 GLN A N 1
ATOM 1758 C CA . GLN A 1 217 ? -14.153 -7.444 -18.560 1.00 90.94 217 GLN A CA 1
ATOM 1759 C C . GLN A 1 217 ? -14.496 -8.691 -17.734 1.00 90.94 217 GLN A C 1
ATOM 1761 O O . GLN A 1 217 ? -15.264 -8.600 -16.779 1.00 90.94 217 GLN A O 1
ATOM 1766 N N . ASP A 1 218 ? -13.831 -9.818 -18.003 1.00 93.19 218 ASP A N 1
ATOM 1767 C CA . ASP A 1 218 ? -14.045 -11.087 -17.283 1.00 93.19 218 ASP A CA 1
ATOM 1768 C C . ASP A 1 218 ? -13.762 -11.037 -15.774 1.00 93.19 218 ASP A C 1
ATOM 1770 O O . ASP A 1 218 ? -14.157 -11.950 -15.034 1.00 93.19 218 ASP A O 1
ATOM 1774 N N . TRP A 1 219 ? -13.067 -9.993 -15.319 1.00 94.88 219 TRP A N 1
ATOM 1775 C CA . TRP A 1 219 ? -12.645 -9.804 -13.938 1.00 94.88 219 TRP A CA 1
ATOM 1776 C C . TRP A 1 219 ? -13.389 -8.665 -13.231 1.00 94.88 219 TRP A C 1
ATOM 1778 O O . TRP A 1 219 ? -13.313 -8.589 -12.005 1.00 94.88 219 TRP A O 1
ATOM 1788 N N . GLN A 1 220 ? -14.162 -7.838 -13.951 1.00 92.19 220 GLN A N 1
ATOM 1789 C CA . GLN A 1 220 ? -14.888 -6.679 -13.395 1.00 92.19 220 GLN A CA 1
ATOM 1790 C C . GLN A 1 220 ? -15.824 -7.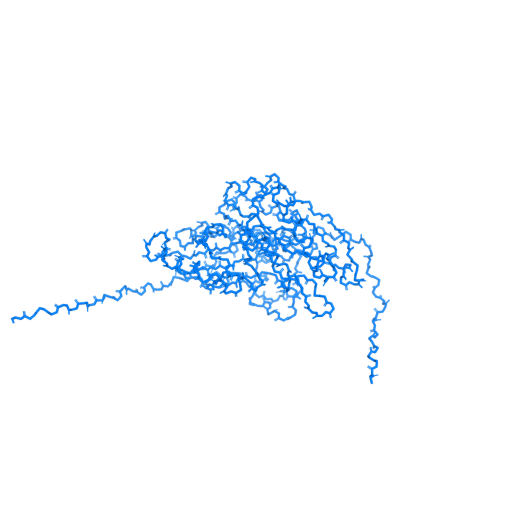040 -12.241 1.00 92.19 220 GLN A C 1
ATOM 1792 O O . GLN A 1 220 ? -16.028 -6.224 -11.351 1.00 92.19 220 GLN A O 1
ATOM 1797 N N . THR A 1 221 ? -16.367 -8.260 -12.226 1.00 93.38 221 THR A N 1
ATOM 1798 C CA . THR A 1 221 ? -17.258 -8.747 -11.161 1.00 93.38 221 THR A CA 1
ATOM 1799 C C . THR A 1 221 ? -16.606 -9.773 -10.231 1.00 93.38 221 THR A C 1
ATOM 1801 O O . THR A 1 221 ? -17.306 -10.516 -9.544 1.00 93.38 221 THR A O 1
ATOM 1804 N N . LYS A 1 222 ? -15.275 -9.888 -10.265 1.00 96.25 222 LYS A N 1
ATOM 1805 C CA . LYS A 1 222 ? -14.499 -10.866 -9.481 1.00 96.25 222 LYS A CA 1
ATOM 1806 C C . LYS A 1 222 ? -13.382 -10.211 -8.679 1.00 96.25 222 LYS A C 1
ATOM 1808 O O . LYS A 1 222 ? -13.057 -10.683 -7.598 1.00 96.25 222 LYS A O 1
ATOM 1813 N N . LEU A 1 223 ? -12.817 -9.125 -9.201 1.00 97.44 223 LEU A N 1
ATOM 1814 C CA . LEU A 1 223 ? -11.734 -8.379 -8.581 1.00 97.44 223 LEU A CA 1
ATOM 1815 C C . LEU A 1 223 ? -12.166 -6.947 -8.285 1.00 97.44 223 LEU A C 1
ATOM 1817 O O . LEU A 1 223 ? -12.934 -6.337 -9.026 1.00 97.44 223 LEU A O 1
ATOM 1821 N N . ARG A 1 224 ? -11.613 -6.393 -7.211 1.00 97.62 224 ARG A N 1
ATOM 1822 C CA . ARG A 1 224 ? -11.737 -4.983 -6.840 1.00 97.62 224 ARG A CA 1
ATOM 1823 C C . ARG A 1 224 ? -10.438 -4.258 -7.159 1.00 97.62 224 ARG A C 1
ATOM 1825 O O . ARG A 1 224 ? -9.390 -4.625 -6.630 1.00 97.62 224 ARG A O 1
ATOM 1832 N N . TRP A 1 225 ? -10.494 -3.202 -7.961 1.00 96.62 225 TRP A N 1
ATOM 1833 C CA . TRP A 1 225 ? -9.375 -2.266 -8.079 1.00 96.62 225 TRP A CA 1
ATOM 1834 C C . TRP A 1 225 ? -9.366 -1.353 -6.849 1.00 96.62 225 TRP A C 1
ATOM 1836 O O . TRP A 1 225 ? -10.396 -0.792 -6.512 1.00 96.62 225 TRP A O 1
ATOM 1846 N N . VAL A 1 226 ? -8.259 -1.225 -6.117 1.00 96.38 226 VAL A N 1
ATOM 1847 C CA . VAL A 1 226 ? -8.255 -0.525 -4.812 1.00 96.38 226 VAL A CA 1
ATOM 1848 C C . VAL A 1 226 ? -7.253 0.625 -4.684 1.00 96.38 226 VAL A C 1
ATOM 1850 O O . VAL A 1 226 ? -7.127 1.225 -3.610 1.00 96.38 226 VAL A O 1
ATOM 1853 N N . HIS A 1 227 ? -6.568 0.986 -5.771 1.00 93.88 227 HIS A N 1
ATOM 1854 C CA . HIS A 1 227 ? -5.496 1.983 -5.779 1.00 93.88 227 HIS A CA 1
ATOM 1855 C C . HIS A 1 227 ? -5.337 2.704 -7.133 1.00 93.88 227 HIS A C 1
ATOM 1857 O O . HIS A 1 227 ? -5.887 2.262 -8.133 1.00 93.88 227 HIS A O 1
ATOM 1863 N N . ASN A 1 228 ? -4.568 3.802 -7.168 1.00 85.75 228 ASN A N 1
ATOM 1864 C CA . ASN A 1 228 ? -4.164 4.529 -8.380 1.00 85.75 228 ASN A CA 1
ATOM 1865 C C . ASN A 1 228 ? -5.311 4.888 -9.343 1.00 85.75 228 ASN A C 1
ATOM 1867 O O . ASN A 1 228 ? -5.306 4.497 -10.500 1.00 85.75 228 ASN A O 1
ATOM 1871 N N . GLY A 1 229 ? -6.269 5.683 -8.859 1.00 80.19 229 GLY A N 1
ATOM 1872 C CA . GLY A 1 229 ? -7.379 6.218 -9.664 1.00 80.19 229 GLY A CA 1
ATOM 1873 C C . GLY A 1 229 ? -8.725 5.557 -9.379 1.00 80.19 229 GLY A C 1
ATOM 1874 O O . GLY A 1 229 ? -9.750 6.212 -9.511 1.00 80.19 229 GLY A O 1
ATOM 1875 N N . HIS A 1 230 ? -8.712 4.327 -8.863 1.00 88.25 230 HIS A N 1
ATOM 1876 C CA . HIS A 1 230 ? -9.917 3.503 -8.742 1.00 88.25 230 HIS A CA 1
ATOM 1877 C C . HIS A 1 230 ? -10.154 2.987 -7.313 1.00 88.25 230 HIS A C 1
ATOM 1879 O O . HIS A 1 230 ? -10.571 1.857 -7.108 1.00 88.25 230 HIS A O 1
ATOM 1885 N N . SER A 1 231 ? -9.814 3.771 -6.283 1.00 92.62 231 SER A N 1
ATOM 1886 C CA . SER A 1 231 ? -9.873 3.319 -4.882 1.00 92.62 231 SER A CA 1
ATOM 1887 C C . SER A 1 231 ? -11.169 3.706 -4.161 1.00 92.62 231 SER A C 1
ATOM 1889 O O . SER A 1 231 ? -11.750 4.747 -4.476 1.00 92.62 231 SER A O 1
ATOM 1891 N N . PRO A 1 232 ? -11.550 2.990 -3.081 1.00 95.12 232 PRO A N 1
ATOM 1892 C CA . PRO A 1 232 ? -12.522 3.503 -2.120 1.00 95.12 232 PRO A CA 1
ATOM 1893 C C . PRO A 1 232 ? -12.144 4.896 -1.615 1.00 95.12 232 PRO A C 1
ATOM 1895 O O . PRO A 1 232 ? -10.973 5.285 -1.592 1.00 95.12 232 PRO A O 1
ATOM 1898 N N . LYS A 1 233 ? -13.141 5.660 -1.169 1.00 95.69 233 LYS A N 1
ATOM 1899 C CA . LYS A 1 233 ? -12.915 7.019 -0.653 1.00 95.69 233 LYS A CA 1
ATOM 1900 C C . LYS A 1 233 ? -12.405 6.978 0.784 1.00 95.69 233 LYS A C 1
ATOM 1902 O O . LYS A 1 233 ? -13.132 6.521 1.663 1.00 95.69 233 LYS A O 1
ATOM 1907 N N . PHE A 1 234 ? -11.214 7.513 1.029 1.00 97.25 234 PHE A N 1
ATOM 1908 C CA . PHE A 1 234 ? -10.611 7.643 2.360 1.00 97.25 234 PHE A CA 1
ATOM 1909 C C . PHE A 1 234 ? -10.674 9.086 2.867 1.00 97.25 234 PHE A C 1
ATOM 1911 O O . PHE A 1 234 ? -10.720 10.028 2.077 1.00 97.25 234 PHE A O 1
ATOM 1918 N N . ASN A 1 235 ? -10.650 9.265 4.187 1.00 97.69 235 ASN A N 1
ATOM 1919 C CA . ASN A 1 235 ? -10.574 10.583 4.820 1.00 97.69 235 ASN A CA 1
ATOM 1920 C C . ASN A 1 235 ? -9.158 11.173 4.776 1.00 97.69 235 ASN A C 1
ATOM 1922 O O . ASN A 1 235 ? -8.998 12.387 4.843 1.00 97.69 235 ASN A O 1
ATOM 1926 N N . GLY A 1 236 ? -8.144 10.320 4.655 1.00 97.31 236 GLY A N 1
ATOM 1927 C CA . GLY A 1 236 ? -6.753 10.709 4.477 1.00 97.31 236 GLY A CA 1
ATOM 1928 C C . GLY A 1 236 ? -5.947 9.552 3.902 1.00 97.31 236 GLY A C 1
ATOM 1929 O O . GLY A 1 236 ? -6.309 8.385 4.072 1.00 97.31 236 GLY A O 1
ATOM 1930 N N . GLN A 1 237 ? -4.872 9.874 3.188 1.00 97.25 237 GLN A N 1
ATOM 1931 C CA . GLN A 1 237 ? -4.012 8.884 2.549 1.00 97.25 237 GLN A CA 1
ATOM 1932 C C . GLN A 1 237 ? -2.547 9.288 2.708 1.00 97.25 237 GLN A C 1
ATOM 1934 O O . GLN A 1 237 ? -2.184 10.429 2.425 1.00 97.25 237 GLN A O 1
ATOM 1939 N N . PHE A 1 238 ? -1.716 8.332 3.101 1.00 97.19 238 PHE A N 1
ATOM 1940 C CA . PHE A 1 238 ? -0.267 8.420 3.063 1.00 97.19 238 PHE A CA 1
ATOM 1941 C C . PHE A 1 238 ? 0.273 7.370 2.101 1.00 97.19 238 PHE A C 1
ATOM 1943 O O . PHE A 1 238 ? -0.247 6.259 2.000 1.00 97.19 238 PHE A O 1
ATOM 1950 N N . SER A 1 239 ? 1.336 7.729 1.397 1.00 95.38 239 SER A N 1
ATOM 1951 C CA . SER A 1 239 ? 2.136 6.790 0.626 1.00 95.38 239 SER A CA 1
ATOM 1952 C C . SER A 1 239 ? 3.579 7.233 0.717 1.00 95.38 239 SER A C 1
ATOM 1954 O O . SER A 1 239 ? 3.814 8.419 0.511 1.00 95.38 239 SER A O 1
ATOM 1956 N N . ASP A 1 240 ? 4.524 6.334 0.964 1.00 94.44 240 ASP A N 1
ATOM 1957 C CA . ASP A 1 240 ? 5.973 6.571 0.829 1.00 94.44 240 ASP A CA 1
ATOM 1958 C C . ASP A 1 240 ? 6.473 6.384 -0.623 1.00 94.44 240 ASP A C 1
ATOM 1960 O O . ASP A 1 240 ? 7.631 6.660 -0.937 1.00 94.44 240 ASP A O 1
ATOM 1964 N N . GLY A 1 241 ? 5.588 5.982 -1.541 1.00 89.31 241 GLY A N 1
ATOM 1965 C CA . GLY A 1 241 ? 5.880 5.857 -2.965 1.00 89.31 241 GLY A CA 1
ATOM 1966 C C . GLY A 1 241 ? 6.328 7.179 -3.573 1.00 89.31 241 GLY A C 1
ATOM 1967 O O . GLY A 1 241 ? 6.023 8.259 -3.060 1.00 89.31 241 GLY A O 1
ATOM 1968 N N . GLY A 1 242 ? 7.077 7.117 -4.675 1.00 83.06 242 GLY A N 1
ATOM 1969 C CA . GLY A 1 242 ? 7.574 8.317 -5.350 1.00 83.06 242 GLY A CA 1
ATOM 1970 C C . GLY A 1 242 ? 8.403 9.231 -4.441 1.00 83.06 242 GLY A C 1
ATOM 1971 O O . GLY A 1 242 ? 8.451 10.432 -4.687 1.00 83.06 242 GLY A O 1
ATOM 1972 N N . HIS A 1 243 ? 9.035 8.702 -3.387 1.00 81.31 243 HIS A N 1
ATOM 1973 C CA . HIS A 1 243 ? 9.870 9.495 -2.482 1.00 81.31 243 HIS A CA 1
ATOM 1974 C C . HIS A 1 243 ? 11.011 10.210 -3.225 1.00 81.31 243 HIS A C 1
ATOM 1976 O O . HIS A 1 243 ? 11.404 11.300 -2.834 1.00 81.31 243 HIS A O 1
ATOM 1982 N N . ASN A 1 244 ? 11.482 9.654 -4.347 1.00 79.88 244 ASN A N 1
ATOM 1983 C CA . ASN A 1 244 ? 12.477 10.281 -5.220 1.00 79.88 244 ASN A CA 1
ATOM 1984 C C . ASN A 1 244 ? 11.887 11.258 -6.257 1.00 79.88 244 ASN A C 1
ATOM 1986 O O . ASN A 1 244 ? 12.649 11.884 -6.991 1.00 79.88 244 ASN A O 1
ATOM 1990 N N . ALA A 1 245 ? 10.564 11.439 -6.338 1.00 85.12 245 ALA A N 1
ATOM 1991 C CA . ALA A 1 245 ? 9.937 12.319 -7.328 1.00 85.12 245 ALA A CA 1
ATOM 1992 C C . ALA A 1 245 ? 10.159 13.801 -6.972 1.00 85.12 245 ALA A C 1
ATOM 1994 O O . ALA A 1 245 ? 9.665 14.229 -5.932 1.00 85.12 245 ALA A O 1
ATOM 1995 N N . PRO A 1 246 ? 10.847 14.624 -7.791 1.00 84.31 246 PRO A N 1
ATOM 1996 C CA . PRO A 1 246 ? 11.207 16.016 -7.460 1.00 84.31 246 PRO A CA 1
ATOM 1997 C C . PRO A 1 246 ? 10.044 16.907 -7.003 1.00 84.31 246 PRO A C 1
ATOM 1999 O O . PRO A 1 246 ? 10.234 17.806 -6.198 1.00 84.31 246 PRO A O 1
ATOM 2002 N N . THR A 1 247 ? 8.827 16.605 -7.446 1.00 88.12 247 THR A N 1
ATOM 2003 C CA . THR A 1 247 ? 7.597 17.340 -7.121 1.00 88.12 247 THR A CA 1
ATOM 2004 C C . THR A 1 247 ? 7.101 17.154 -5.682 1.00 88.12 247 THR A C 1
ATOM 2006 O O . THR A 1 247 ? 6.197 17.872 -5.260 1.00 88.12 247 THR A O 1
ATOM 2009 N N . ARG A 1 248 ? 7.643 16.196 -4.917 1.00 88.25 248 ARG A N 1
ATOM 2010 C CA . ARG A 1 248 ? 7.214 15.920 -3.535 1.00 88.25 248 ARG A CA 1
ATOM 2011 C C . ARG A 1 248 ? 8.097 16.619 -2.504 1.00 88.25 248 ARG A C 1
ATOM 2013 O O . ARG A 1 248 ? 9.273 16.302 -2.375 1.00 88.25 248 ARG A O 1
ATOM 2020 N N . ASP A 1 249 ? 7.512 17.510 -1.717 1.00 93.19 249 ASP A N 1
ATOM 2021 C CA . ASP A 1 249 ? 8.193 18.190 -0.611 1.00 93.19 249 ASP A CA 1
ATOM 2022 C C . ASP A 1 249 ? 8.620 17.179 0.476 1.00 93.19 249 ASP A C 1
ATOM 2024 O O . ASP A 1 249 ? 7.730 16.552 1.057 1.00 93.19 249 ASP A O 1
ATOM 2028 N N . PRO A 1 250 ? 9.928 16.985 0.751 1.00 93.69 250 PRO A N 1
ATOM 2029 C CA . PRO A 1 250 ? 10.412 16.009 1.729 1.00 93.69 250 PRO A CA 1
ATOM 2030 C C . PRO A 1 250 ? 10.005 16.330 3.174 1.00 93.69 250 PRO A C 1
ATOM 2032 O O . PRO A 1 250 ? 9.865 15.408 3.976 1.00 93.69 250 PRO A O 1
ATOM 2035 N N . VAL A 1 251 ? 9.747 17.599 3.508 1.00 94.38 251 VAL A N 1
ATOM 2036 C CA . VAL A 1 251 ? 9.345 18.011 4.864 1.00 94.38 251 VAL A CA 1
ATOM 2037 C C . VAL A 1 251 ? 7.964 17.456 5.223 1.00 94.38 251 VAL A C 1
ATOM 2039 O O . VAL A 1 251 ? 7.704 17.129 6.372 1.00 94.38 251 VAL A O 1
ATOM 2042 N N . LYS A 1 252 ? 7.083 17.267 4.236 1.00 93.50 252 LYS A N 1
ATOM 2043 C CA . LYS A 1 252 ? 5.684 16.834 4.432 1.00 93.50 252 LYS A CA 1
ATOM 2044 C C . LYS A 1 252 ? 5.497 15.317 4.356 1.00 93.50 252 LYS A C 1
ATOM 2046 O O . LYS A 1 252 ? 4.438 14.841 3.937 1.00 93.50 252 LYS A O 1
ATOM 2051 N N . ARG A 1 253 ? 6.550 14.546 4.632 1.00 94.00 253 ARG A N 1
ATOM 2052 C CA . ARG A 1 253 ? 6.591 13.091 4.379 1.00 94.00 253 ARG A CA 1
ATOM 2053 C C . ARG A 1 253 ? 6.782 12.259 5.634 1.00 94.00 253 ARG A C 1
ATOM 2055 O O . ARG A 1 253 ? 6.887 11.043 5.510 1.00 94.00 253 ARG A O 1
ATOM 2062 N N . ASP A 1 254 ? 6.765 12.888 6.801 1.00 96.12 254 ASP A N 1
ATOM 2063 C CA . ASP A 1 254 ? 6.717 12.168 8.062 1.00 96.12 254 ASP A CA 1
ATOM 2064 C C . ASP A 1 254 ? 5.358 11.461 8.203 1.00 96.12 254 ASP A C 1
ATOM 2066 O O . ASP A 1 254 ? 4.295 12.092 8.180 1.00 96.12 254 ASP A O 1
ATOM 2070 N N . LEU A 1 255 ? 5.374 10.132 8.339 1.00 97.38 255 LEU A N 1
ATOM 2071 C CA . LEU A 1 255 ? 4.158 9.355 8.576 1.00 97.38 255 LEU A CA 1
ATOM 2072 C C . LEU A 1 255 ? 3.529 9.715 9.931 1.00 97.38 255 LEU A C 1
ATOM 2074 O O . LEU A 1 255 ? 2.305 9.659 10.070 1.00 97.38 255 LEU A O 1
ATOM 2078 N N . ARG A 1 256 ? 4.337 10.137 10.910 1.00 97.75 256 ARG A N 1
ATOM 2079 C CA . ARG A 1 256 ? 3.868 10.542 12.242 1.00 97.75 256 ARG A CA 1
ATOM 2080 C C . ARG A 1 256 ? 2.894 11.715 12.148 1.00 97.75 256 ARG A C 1
ATOM 2082 O O . ARG A 1 256 ? 1.827 11.678 12.759 1.00 97.75 256 ARG A O 1
ATOM 2089 N N . ASP A 1 257 ? 3.195 12.701 11.304 1.00 96.75 257 ASP A N 1
ATOM 2090 C CA . ASP A 1 257 ? 2.316 13.851 11.063 1.00 96.75 257 ASP A CA 1
ATOM 2091 C C . ASP A 1 257 ? 0.988 13.446 10.437 1.00 96.75 257 ASP A C 1
ATOM 2093 O O . ASP A 1 257 ? -0.064 13.960 10.816 1.00 96.75 257 ASP A O 1
ATOM 2097 N N . PHE A 1 258 ? 1.010 12.480 9.521 1.00 97.38 258 PHE A N 1
ATOM 2098 C CA . PHE A 1 258 ? -0.218 11.939 8.956 1.00 97.38 258 PHE A CA 1
ATOM 2099 C C . PHE A 1 258 ? -1.078 11.242 10.020 1.00 97.38 258 PHE A C 1
ATOM 2101 O O . PHE A 1 258 ? -2.284 11.491 10.087 1.00 97.38 258 PHE A O 1
ATOM 2108 N N . VAL A 1 259 ? -0.477 10.427 10.891 1.00 97.69 259 VAL A N 1
ATOM 2109 C CA . VAL A 1 259 ? -1.184 9.723 11.977 1.00 97.69 259 VAL A CA 1
ATOM 2110 C C . VAL A 1 259 ? -1.807 10.696 12.984 1.00 97.69 259 VAL A C 1
ATOM 2112 O O . VAL A 1 259 ? -2.927 10.470 13.443 1.00 97.69 259 VAL A O 1
ATOM 2115 N N . ARG A 1 260 ? -1.168 11.843 13.252 1.00 96.94 260 ARG A N 1
ATOM 2116 C CA . ARG A 1 260 ? -1.746 12.917 14.088 1.00 96.94 260 ARG A CA 1
ATOM 2117 C C . ARG A 1 260 ? -3.070 13.466 13.537 1.00 96.94 260 ARG A C 1
ATOM 2119 O O . ARG A 1 260 ? -3.873 14.002 14.297 1.00 96.94 260 ARG A O 1
ATOM 2126 N N . THR A 1 261 ? -3.342 13.309 12.237 1.00 96.50 261 THR A N 1
ATOM 2127 C CA . THR A 1 261 ? -4.603 13.758 11.610 1.00 96.50 261 THR A CA 1
ATOM 2128 C C . THR A 1 261 ? -5.782 12.802 11.811 1.00 96.50 261 THR A C 1
ATOM 2130 O O . THR A 1 261 ? -6.901 13.096 11.361 1.00 96.50 261 THR A O 1
ATOM 2133 N N . PHE A 1 262 ? -5.558 11.648 12.445 1.00 97.44 262 PHE A N 1
ATOM 2134 C CA . PHE A 1 262 ? -6.587 10.630 12.611 1.00 97.44 262 PHE A CA 1
ATOM 2135 C C . PHE A 1 262 ? -7.719 11.120 13.508 1.00 97.44 262 PHE A C 1
ATOM 2137 O O . PHE A 1 262 ? -7.503 11.773 14.525 1.00 97.44 262 PHE A O 1
ATOM 2144 N N . LYS A 1 263 ? -8.951 10.810 13.098 1.00 96.56 263 LYS A N 1
ATOM 2145 C CA . LYS A 1 263 ? -10.178 11.164 13.810 1.00 96.56 263 LYS A CA 1
ATOM 2146 C C . LYS A 1 263 ? -11.076 9.933 13.946 1.00 96.56 263 LYS A C 1
ATOM 2148 O O . LYS A 1 263 ? -11.143 9.139 13.004 1.00 96.56 263 LYS A O 1
ATOM 2153 N N . PRO A 1 264 ? -11.809 9.8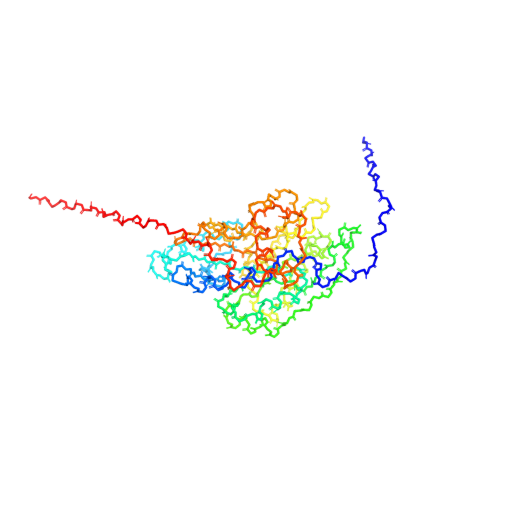04 15.062 1.00 96.75 264 PRO A N 1
ATOM 2154 C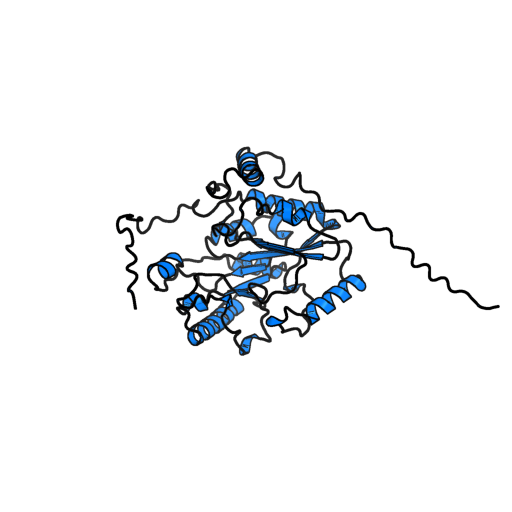 CA . PRO A 1 264 ? -12.829 8.775 15.228 1.00 96.75 264 PRO A CA 1
ATOM 2155 C C . PRO A 1 264 ? -13.846 8.734 14.078 1.00 96.75 264 PRO A C 1
ATOM 2157 O O . PRO A 1 264 ? -14.240 9.775 13.549 1.00 96.75 264 PRO A O 1
ATOM 2160 N N . GLY A 1 265 ? -14.251 7.529 13.679 1.00 95.94 265 GLY A N 1
ATOM 2161 C CA . GLY A 1 265 ? -15.220 7.256 12.615 1.00 95.94 265 GLY A CA 1
ATOM 2162 C C . GLY A 1 265 ? -14.669 7.393 11.192 1.00 95.94 265 GLY A C 1
ATOM 2163 O O . GLY A 1 265 ? -15.340 7.001 10.235 1.00 95.94 265 GLY A O 1
ATOM 2164 N N . ASN A 1 266 ? -13.453 7.919 11.030 1.00 97.69 266 ASN A N 1
ATOM 2165 C CA . ASN A 1 266 ? -12.809 8.076 9.730 1.00 97.69 266 ASN A CA 1
ATOM 2166 C C . ASN A 1 266 ? -11.953 6.861 9.362 1.00 97.69 266 ASN A C 1
ATOM 2168 O O . ASN A 1 266 ? -11.500 6.112 10.227 1.00 97.69 266 ASN A O 1
ATOM 2172 N N . ARG A 1 267 ? -11.689 6.712 8.060 1.00 97.69 267 ARG A N 1
ATOM 2173 C CA . ARG A 1 267 ? -10.814 5.677 7.499 1.00 97.69 267 ARG A CA 1
ATOM 2174 C C . ARG A 1 267 ? -9.634 6.272 6.739 1.00 97.69 267 ARG A C 1
ATOM 2176 O O . ARG A 1 267 ? -9.804 7.209 5.953 1.00 97.69 267 ARG A O 1
ATOM 2183 N N . TYR A 1 268 ? -8.455 5.700 6.944 1.00 98.44 268 TYR A N 1
ATOM 2184 C CA . TYR A 1 268 ? -7.178 6.199 6.444 1.00 98.44 268 TYR A CA 1
ATOM 2185 C C . TYR A 1 268 ? -6.409 5.084 5.742 1.00 98.44 268 TYR A C 1
ATOM 2187 O O . TYR A 1 268 ? -6.400 3.954 6.221 1.00 98.44 268 TYR A O 1
ATOM 2195 N N . ARG A 1 269 ? -5.749 5.395 4.623 1.00 98.38 269 ARG A N 1
ATOM 2196 C CA . ARG A 1 269 ? -4.856 4.450 3.934 1.00 98.38 269 ARG A CA 1
ATOM 2197 C C . ARG A 1 269 ? -3.403 4.844 4.150 1.00 98.38 269 ARG A C 1
ATOM 2199 O O . ARG A 1 269 ? -3.052 5.999 3.924 1.00 98.38 269 ARG A O 1
ATOM 2206 N N . ILE A 1 270 ? -2.569 3.886 4.524 1.00 98.38 270 ILE A N 1
ATOM 2207 C CA . ILE A 1 270 ? -1.114 4.004 4.557 1.00 98.38 270 ILE A CA 1
ATOM 2208 C C . ILE A 1 270 ? -0.568 2.972 3.577 1.00 98.38 270 ILE A C 1
ATOM 2210 O O . ILE A 1 270 ? -0.754 1.773 3.764 1.00 98.38 270 ILE A O 1
ATOM 2214 N N . LEU A 1 271 ? 0.088 3.449 2.526 1.00 97.81 271 LEU A N 1
ATOM 2215 C CA . LEU A 1 271 ? 0.765 2.616 1.543 1.00 97.81 271 LEU A CA 1
ATOM 2216 C C . LEU A 1 271 ? 2.271 2.728 1.764 1.00 97.81 271 LEU A C 1
ATOM 2218 O O . LEU A 1 271 ? 2.826 3.821 1.642 1.00 97.81 271 LEU A O 1
ATOM 2222 N N . LEU A 1 272 ? 2.905 1.612 2.097 1.00 97.69 272 LEU A N 1
ATOM 2223 C CA . LEU A 1 272 ? 4.346 1.515 2.275 1.00 97.69 272 LEU A CA 1
ATOM 2224 C C . LEU A 1 272 ? 4.968 0.667 1.167 1.00 97.69 272 LEU A C 1
ATOM 2226 O O . LEU A 1 272 ? 4.344 -0.253 0.641 1.00 97.69 272 LEU A O 1
ATOM 2230 N N . HIS A 1 273 ? 6.220 0.955 0.854 1.00 97.19 273 HIS A N 1
ATOM 2231 C CA . HIS A 1 273 ? 7.056 0.198 -0.063 1.00 97.19 273 HIS A CA 1
ATOM 2232 C C . HIS A 1 273 ? 8.177 -0.428 0.774 1.00 97.19 273 HIS A C 1
ATOM 2234 O O . HIS A 1 273 ? 9.182 0.239 1.051 1.00 97.19 273 HIS A O 1
ATOM 2240 N N . PRO A 1 274 ? 8.028 -1.689 1.233 1.00 96.19 274 PRO A N 1
ATOM 2241 C CA . PRO A 1 274 ? 8.946 -2.297 2.197 1.00 96.19 274 PRO A CA 1
ATOM 2242 C C . PRO A 1 274 ? 10.422 -2.265 1.785 1.00 96.19 274 PRO A C 1
ATOM 2244 O O . PRO A 1 274 ? 11.297 -2.259 2.648 1.00 96.19 274 PRO A O 1
ATOM 2247 N N . GLN A 1 275 ? 10.722 -2.171 0.484 1.00 94.25 275 GLN A N 1
ATOM 2248 C CA . GLN A 1 275 ? 12.088 -2.009 -0.007 1.00 94.25 275 GLN A CA 1
ATOM 2249 C C . GLN A 1 275 ? 12.812 -0.782 0.560 1.00 94.25 275 GLN A C 1
ATOM 2251 O O . GLN A 1 275 ? 14.042 -0.781 0.587 1.00 94.25 275 GLN A O 1
ATOM 2256 N N . TYR A 1 276 ? 12.095 0.249 1.014 1.00 95.19 276 TYR A N 1
ATOM 2257 C CA . TYR A 1 276 ? 12.706 1.456 1.566 1.00 95.19 276 TYR A CA 1
ATOM 2258 C C . TYR A 1 276 ? 13.147 1.302 3.022 1.00 95.19 276 TYR A C 1
ATOM 2260 O O . TYR A 1 276 ? 13.802 2.207 3.536 1.00 95.19 276 TYR A O 1
ATOM 2268 N N . TYR A 1 277 ? 12.853 0.173 3.669 1.00 95.50 277 TYR A N 1
ATOM 2269 C CA . TYR A 1 277 ? 13.088 -0.043 5.093 1.00 95.50 277 TYR A CA 1
ATOM 2270 C C . TYR A 1 277 ? 14.132 -1.140 5.334 1.00 95.50 277 TYR A C 1
ATOM 2272 O O . TYR A 1 277 ? 14.042 -2.233 4.778 1.00 95.50 277 TYR A O 1
ATOM 2280 N N . SER A 1 278 ? 15.142 -0.861 6.163 1.00 94.00 278 SER A N 1
ATOM 2281 C CA . SER A 1 278 ? 16.221 -1.811 6.492 1.00 94.00 278 SER A CA 1
ATOM 2282 C C . SER A 1 278 ? 16.795 -1.554 7.884 1.00 94.00 278 SER A C 1
ATOM 2284 O O . SER A 1 278 ? 16.685 -0.446 8.399 1.00 94.00 278 SER A O 1
ATOM 2286 N N . ASP A 1 279 ? 17.429 -2.553 8.498 1.00 91.50 279 ASP A N 1
ATOM 2287 C CA . ASP A 1 279 ? 18.186 -2.373 9.751 1.00 91.50 279 ASP A CA 1
ATOM 2288 C C . ASP A 1 279 ? 19.459 -1.549 9.562 1.00 91.50 279 ASP A C 1
ATOM 2290 O O . ASP A 1 279 ? 19.939 -0.912 10.494 1.00 91.50 279 ASP A O 1
ATOM 2294 N N . ALA A 1 280 ? 20.001 -1.553 8.345 1.00 91.50 280 ALA A N 1
ATOM 2295 C CA . ALA A 1 280 ? 21.166 -0.770 7.963 1.00 91.50 280 ALA A CA 1
ATOM 2296 C C . ALA A 1 280 ? 20.796 0.165 6.799 1.00 91.50 280 ALA A C 1
ATOM 2298 O O . ALA A 1 280 ? 21.261 -0.055 5.673 1.00 91.50 280 ALA A O 1
ATOM 2299 N N . PRO A 1 281 ? 19.917 1.160 7.031 1.00 93.31 281 PRO A N 1
ATOM 2300 C CA . PRO A 1 281 ? 19.493 2.080 5.986 1.00 93.31 281 PRO A CA 1
ATOM 2301 C C . PRO A 1 281 ? 20.656 2.973 5.546 1.00 93.31 281 PRO A C 1
ATOM 2303 O O . PRO A 1 281 ? 21.560 3.280 6.325 1.00 93.31 281 PRO A O 1
ATOM 2306 N N . LEU A 1 282 ? 20.614 3.424 4.294 1.00 92.00 282 LEU A N 1
ATOM 2307 C CA . LEU A 1 282 ? 21.496 4.475 3.800 1.00 92.00 282 LEU A CA 1
ATOM 2308 C C . LEU A 1 282 ? 20.752 5.811 3.851 1.00 92.00 282 LEU A C 1
ATOM 2310 O O . LEU A 1 282 ? 19.639 5.890 3.326 1.00 92.00 282 LEU A O 1
ATOM 2314 N N . PRO A 1 283 ? 21.348 6.868 4.431 1.00 91.31 283 PRO A N 1
ATOM 2315 C CA . PRO A 1 283 ? 20.735 8.185 4.430 1.00 91.31 283 PRO A CA 1
ATOM 2316 C C . PRO A 1 283 ? 20.364 8.635 3.015 1.00 91.31 283 PRO A C 1
ATOM 2318 O O . PRO A 1 283 ? 21.174 8.589 2.087 1.00 91.31 283 PRO A O 1
ATOM 2321 N N . SER A 1 284 ? 19.129 9.089 2.846 1.00 91.75 284 SER A N 1
ATOM 2322 C CA . SER A 1 284 ? 18.670 9.700 1.610 1.00 91.75 284 SER A CA 1
ATOM 2323 C C . SER A 1 284 ? 19.141 11.144 1.558 1.00 91.75 284 SER A C 1
ATOM 2325 O O . SER A 1 284 ? 18.724 11.963 2.376 1.00 91.75 284 SER A O 1
ATOM 2327 N N . ALA A 1 285 ? 19.939 11.487 0.545 1.00 91.12 285 ALA A N 1
ATOM 2328 C CA . ALA A 1 285 ? 20.366 12.866 0.301 1.00 91.12 285 ALA A CA 1
ATOM 2329 C C . ALA A 1 285 ? 19.184 13.840 0.146 1.00 91.12 285 ALA A C 1
ATOM 2331 O O . ALA A 1 285 ? 19.321 15.031 0.394 1.00 91.12 285 ALA A O 1
ATOM 2332 N N . ARG A 1 286 ? 18.014 13.333 -0.256 1.00 91.00 286 ARG A N 1
ATOM 2333 C CA . ARG A 1 286 ? 16.800 14.131 -0.422 1.00 91.00 286 ARG A CA 1
ATOM 2334 C C . ARG A 1 286 ? 16.152 14.524 0.907 1.00 91.00 286 ARG A C 1
ATOM 2336 O O . ARG A 1 286 ? 15.574 15.601 1.002 1.00 91.00 286 ARG A O 1
ATOM 2343 N N . TYR A 1 287 ? 16.164 13.615 1.877 1.00 93.00 287 TYR A N 1
ATOM 2344 C CA . TYR A 1 287 ? 15.520 13.822 3.174 1.00 93.00 287 TYR A CA 1
ATOM 2345 C C . TYR A 1 287 ? 16.483 14.361 4.231 1.00 93.00 287 TYR A C 1
ATOM 2347 O O . TYR A 1 287 ? 16.026 14.932 5.221 1.00 93.00 287 TYR A O 1
ATOM 2355 N N . GLY A 1 288 ? 17.792 14.203 4.015 1.00 93.75 288 GLY A N 1
ATOM 2356 C CA . GLY A 1 288 ? 18.819 14.770 4.881 1.00 93.75 288 GLY A CA 1
ATOM 2357 C C . GLY A 1 288 ? 18.637 16.276 5.062 1.00 93.75 288 GLY A C 1
ATOM 2358 O O . GLY A 1 288 ? 18.359 16.998 4.102 1.00 93.75 288 GLY A O 1
ATOM 2359 N N . GLY A 1 289 ? 18.765 16.737 6.303 1.00 93.75 289 GLY A N 1
ATOM 2360 C CA . GLY A 1 289 ? 18.533 18.131 6.680 1.00 93.75 289 GLY A CA 1
ATOM 2361 C C . GLY A 1 289 ? 17.074 18.455 7.004 1.00 93.75 289 GLY A C 1
ATOM 2362 O O . GLY A 1 289 ? 16.784 19.572 7.436 1.00 93.75 289 GLY A O 1
ATOM 2363 N N . THR A 1 290 ? 16.138 17.515 6.817 1.00 96.50 290 THR A N 1
ATOM 2364 C CA . THR A 1 290 ? 14.792 17.655 7.385 1.00 96.50 290 THR A CA 1
ATOM 2365 C C . THR A 1 290 ? 14.794 17.141 8.820 1.00 96.50 290 THR A C 1
ATOM 2367 O O . THR A 1 290 ? 15.263 16.037 9.087 1.00 96.50 290 THR A O 1
ATOM 2370 N N . THR A 1 291 ? 14.234 17.933 9.739 1.00 96.69 291 THR A N 1
ATOM 2371 C CA . THR A 1 291 ? 14.250 17.648 11.182 1.00 96.69 291 THR A CA 1
ATOM 2372 C C . THR A 1 291 ? 13.752 16.240 11.501 1.00 96.69 291 THR A C 1
ATOM 2374 O O . THR A 1 291 ? 14.466 15.470 12.131 1.00 96.69 291 THR A O 1
ATOM 2377 N N . TRP A 1 292 ? 12.582 15.862 10.977 1.00 96.12 292 TRP A N 1
ATOM 2378 C CA . TRP A 1 292 ? 11.987 14.557 11.259 1.00 96.12 292 TRP A CA 1
ATOM 2379 C C . TRP A 1 292 ? 12.843 13.382 10.766 1.00 96.12 292 TRP A C 1
ATOM 2381 O O . TRP A 1 292 ? 12.886 12.336 11.408 1.00 96.12 292 TRP A O 1
ATOM 2391 N N . TYR A 1 293 ? 13.507 13.528 9.616 1.00 96.88 293 TYR A N 1
ATOM 2392 C CA . TYR A 1 293 ? 14.290 12.448 9.026 1.00 96.88 293 TYR A CA 1
ATOM 2393 C C . TYR A 1 293 ? 15.615 12.266 9.763 1.00 96.88 293 TYR A C 1
ATOM 2395 O O . TYR A 1 293 ? 15.998 11.143 10.094 1.00 96.88 293 TYR A O 1
ATOM 2403 N N . ASP A 1 294 ? 16.293 13.375 10.054 1.00 96.50 294 ASP A N 1
ATOM 2404 C CA . ASP A 1 294 ? 17.551 13.360 10.793 1.00 96.50 294 ASP A CA 1
ATOM 2405 C C . ASP A 1 294 ? 17.340 12.799 12.212 1.00 96.50 294 ASP A C 1
ATOM 2407 O O . ASP A 1 294 ? 18.154 12.003 12.686 1.00 96.50 294 ASP A O 1
ATOM 2411 N N . GLU A 1 295 ? 16.208 13.123 12.850 1.00 95.31 295 GLU A N 1
ATOM 2412 C CA . GLU A 1 295 ? 15.775 12.538 14.125 1.00 95.31 295 GLU A CA 1
ATOM 2413 C C . GLU A 1 295 ? 15.636 11.015 14.046 1.00 95.31 295 GLU A C 1
ATOM 2415 O O . GLU A 1 295 ? 16.317 10.307 14.790 1.00 95.31 295 GLU A O 1
ATOM 2420 N N . ILE A 1 296 ? 14.817 10.479 13.125 1.00 95.94 296 ILE A N 1
ATOM 2421 C CA . ILE A 1 296 ? 14.598 9.022 13.061 1.00 95.94 296 ILE A CA 1
ATOM 2422 C C . ILE A 1 296 ? 15.886 8.258 12.737 1.00 95.94 296 ILE A C 1
ATOM 2424 O O . ILE A 1 296 ? 16.082 7.143 13.223 1.00 95.94 296 ILE A O 1
ATOM 2428 N N . MET A 1 297 ? 16.775 8.846 11.932 1.00 95.75 297 MET A N 1
ATOM 2429 C CA . MET A 1 297 ? 18.057 8.237 11.586 1.00 95.75 297 MET A CA 1
ATOM 2430 C C . MET A 1 297 ? 19.000 8.234 12.793 1.00 95.75 297 MET A C 1
ATOM 2432 O O . MET A 1 297 ? 19.593 7.198 13.099 1.00 95.75 297 MET A O 1
ATOM 2436 N N . SER A 1 298 ? 19.102 9.361 13.502 1.00 94.75 298 SER A N 1
ATOM 2437 C CA . SER A 1 298 ? 19.940 9.510 14.695 1.00 94.75 298 SER A CA 1
ATOM 2438 C C . SER A 1 298 ? 19.476 8.604 15.838 1.00 94.75 298 SER A C 1
ATOM 2440 O O . SER A 1 298 ? 20.261 7.821 16.377 1.00 94.75 298 SER A O 1
ATOM 2442 N N . GLU A 1 299 ? 18.183 8.628 16.165 1.00 93.94 299 GLU A N 1
ATOM 2443 C CA . GLU A 1 299 ? 17.612 7.819 17.247 1.00 93.94 299 GLU A CA 1
ATOM 2444 C C . GLU A 1 299 ? 17.699 6.318 16.959 1.00 93.94 299 GLU A C 1
ATOM 2446 O O . GLU A 1 299 ? 17.988 5.521 17.861 1.00 93.94 299 GLU A O 1
ATOM 2451 N N . SER A 1 300 ? 17.498 5.919 15.698 1.00 92.62 300 SER A N 1
ATOM 2452 C CA . SER A 1 300 ? 17.675 4.526 15.301 1.00 92.62 300 SER A CA 1
ATOM 2453 C C . SER A 1 300 ? 19.137 4.088 15.403 1.00 92.62 300 SER A C 1
ATOM 2455 O O . SER A 1 300 ? 19.387 2.976 15.861 1.00 92.62 300 SER A O 1
ATOM 2457 N N . ALA A 1 301 ? 20.097 4.932 15.010 1.00 90.75 301 ALA A N 1
ATOM 2458 C CA . ALA A 1 301 ? 21.526 4.618 15.095 1.00 90.75 301 ALA A CA 1
ATOM 2459 C C . ALA A 1 301 ? 22.028 4.543 16.545 1.00 90.75 301 ALA A C 1
ATOM 2461 O O . ALA A 1 301 ? 22.879 3.714 16.867 1.00 90.75 301 ALA A O 1
ATOM 2462 N N . ALA A 1 302 ? 21.466 5.365 17.435 1.00 90.44 302 ALA A N 1
ATOM 2463 C CA . ALA A 1 302 ? 21.772 5.343 18.861 1.00 90.44 302 ALA A CA 1
ATOM 2464 C C . ALA A 1 302 ? 21.283 4.066 19.571 1.00 90.44 302 ALA A C 1
ATOM 2466 O O . ALA A 1 302 ? 21.612 3.865 20.739 1.00 90.44 302 ALA A O 1
ATOM 2467 N N . ASN A 1 303 ? 20.493 3.212 18.901 1.00 81.12 303 ASN A N 1
ATOM 2468 C CA . ASN A 1 303 ? 19.831 2.049 19.501 1.00 81.12 303 ASN A CA 1
ATOM 2469 C C . ASN A 1 303 ? 19.063 2.415 20.784 1.00 81.12 303 ASN A C 1
ATOM 2471 O O . ASN A 1 303 ? 19.032 1.650 21.748 1.00 81.12 303 ASN A O 1
ATOM 2475 N N . SER A 1 304 ? 18.444 3.602 20.799 1.00 80.75 304 SER A N 1
ATOM 2476 C CA . SER A 1 304 ? 17.688 4.093 21.954 1.00 80.75 304 SER A CA 1
ATOM 2477 C C . SER A 1 304 ? 16.586 3.105 22.339 1.00 80.75 304 SER A C 1
ATOM 2479 O O . SER A 1 304 ? 15.937 2.548 21.461 1.00 80.75 304 SER A O 1
ATOM 2481 N N . ALA A 1 305 ? 16.313 2.895 23.627 1.00 87.62 305 ALA A N 1
ATOM 2482 C CA . ALA A 1 305 ? 15.156 2.094 24.042 1.00 87.62 305 ALA A CA 1
ATOM 2483 C C . ALA A 1 305 ? 13.816 2.797 23.733 1.00 87.62 305 ALA A C 1
ATOM 2485 O O . ALA A 1 305 ? 12.776 2.145 23.650 1.00 87.62 305 ALA A O 1
ATOM 2486 N N . THR A 1 306 ? 13.837 4.118 23.535 1.00 90.31 306 THR A N 1
ATOM 2487 C CA . THR A 1 306 ? 12.651 4.931 23.250 1.00 90.31 306 THR A CA 1
ATOM 2488 C C . THR A 1 306 ? 12.115 4.648 21.852 1.00 90.31 306 THR A C 1
ATOM 2490 O O . THR A 1 306 ? 12.871 4.618 20.886 1.00 90.31 306 THR A O 1
ATOM 2493 N N . SER A 1 307 ? 10.805 4.433 21.738 1.00 93.88 307 SER A N 1
ATOM 2494 C CA . SER A 1 307 ? 10.131 4.263 20.447 1.00 93.88 307 SER A CA 1
ATOM 2495 C C . SER A 1 307 ? 10.238 5.527 19.588 1.00 93.88 307 SER A C 1
ATOM 2497 O O . SER A 1 307 ? 9.986 6.622 20.094 1.00 93.88 307 SER A O 1
ATOM 2499 N N . LEU A 1 308 ? 10.460 5.358 18.277 1.00 95.38 308 LEU A N 1
ATOM 2500 C CA . LEU A 1 308 ? 10.437 6.454 17.285 1.00 95.38 308 LEU A CA 1
ATOM 2501 C C . LEU A 1 308 ? 9.055 7.135 17.143 1.00 95.38 308 LEU A C 1
ATOM 2503 O O . LEU A 1 308 ? 8.896 8.083 16.376 1.00 95.38 308 LEU A O 1
ATOM 2507 N N . TRP A 1 309 ? 8.049 6.622 17.857 1.00 96.75 309 TRP A N 1
ATOM 2508 C CA . TRP A 1 309 ? 6.657 7.074 17.860 1.00 96.75 309 TRP A CA 1
ATOM 2509 C C . TRP A 1 309 ? 6.204 7.634 19.213 1.00 96.75 309 TRP A C 1
ATOM 2511 O O . TRP A 1 309 ? 5.015 7.881 19.411 1.00 96.75 309 TRP A O 1
ATOM 2521 N N . SER A 1 310 ? 7.121 7.800 20.171 1.00 93.50 310 SER A N 1
ATOM 2522 C CA . SER A 1 310 ? 6.776 8.197 21.545 1.00 93.50 310 SER A CA 1
ATOM 2523 C C . SER A 1 310 ? 6.174 9.604 21.675 1.00 93.50 310 SER A C 1
ATOM 2525 O O . SER A 1 310 ? 5.458 9.875 22.635 1.00 93.50 310 SER A O 1
ATOM 2527 N N . ASP A 1 311 ? 6.427 10.483 20.705 1.00 93.00 311 ASP A N 1
ATOM 2528 C CA . ASP A 1 311 ? 5.944 11.866 20.628 1.00 93.00 311 ASP A CA 1
ATOM 2529 C C . ASP A 1 311 ? 4.643 12.002 19.810 1.00 93.00 311 ASP A C 1
ATOM 2531 O O . ASP A 1 311 ? 4.105 13.100 19.618 1.00 93.00 311 ASP A O 1
ATOM 2535 N N . VAL A 1 312 ? 4.125 10.892 19.281 1.00 95.81 312 VAL A N 1
ATOM 2536 C CA . VAL A 1 312 ? 2.894 10.883 18.495 1.00 95.81 312 VAL A CA 1
ATOM 2537 C C . VAL A 1 312 ? 1.707 10.781 19.437 1.00 95.81 312 VAL A C 1
ATOM 2539 O O . VAL A 1 312 ? 1.543 9.813 20.172 1.00 95.81 312 VAL A O 1
ATOM 2542 N N . THR A 1 313 ? 0.835 11.781 19.381 1.00 93.56 313 THR A N 1
ATOM 2543 C CA . THR A 1 313 ? -0.460 11.753 20.059 1.00 93.56 313 THR A CA 1
ATOM 2544 C C . THR A 1 313 ? -1.561 11.716 19.012 1.00 93.56 313 THR A C 1
ATOM 2546 O O . THR A 1 313 ? -1.528 12.450 18.022 1.00 93.56 313 THR A O 1
ATOM 2549 N N . LEU A 1 314 ? -2.542 10.833 19.204 1.00 92.81 314 LEU A N 1
ATOM 2550 C CA . LEU A 1 314 ? -3.733 10.835 18.363 1.00 92.81 314 LEU A CA 1
ATOM 2551 C C . LEU A 1 314 ? -4.531 12.102 18.654 1.00 92.81 314 LEU A C 1
ATOM 2553 O O . LEU A 1 314 ? -4.731 12.464 19.817 1.00 92.81 314 LEU A O 1
ATOM 2557 N N . GLY A 1 315 ? -5.015 12.754 17.598 1.00 77.44 315 GLY A N 1
ATOM 2558 C CA . GLY A 1 315 ? -5.932 13.873 17.725 1.00 77.44 315 GLY A CA 1
ATOM 2559 C C . GLY A 1 315 ? -7.213 13.409 18.408 1.00 77.44 315 GLY A C 1
ATOM 2560 O O . GLY A 1 315 ? -8.149 12.957 17.750 1.00 77.44 315 GLY A O 1
ATOM 2561 N N . ARG A 1 316 ? -7.289 13.525 19.739 1.00 66.75 316 ARG A N 1
ATOM 2562 C CA . ARG A 1 316 ? -8.568 13.425 20.434 1.00 66.75 316 ARG A CA 1
ATOM 2563 C C . ARG A 1 316 ? -9.382 14.599 19.932 1.00 66.75 316 ARG A C 1
ATOM 2565 O O . ARG A 1 316 ? -9.109 15.743 20.284 1.00 66.75 316 ARG A O 1
ATOM 2572 N N . ALA A 1 317 ? -10.365 14.320 19.079 1.00 55.41 317 ALA A N 1
ATOM 2573 C CA . ALA A 1 317 ? -11.465 15.246 18.922 1.00 55.41 317 ALA A CA 1
ATOM 2574 C C . ALA A 1 317 ? -11.937 15.518 20.350 1.00 55.41 317 ALA A C 1
ATOM 2576 O O . ALA A 1 317 ? -12.334 14.573 21.037 1.00 55.41 317 ALA A O 1
ATOM 2577 N N . GLU A 1 318 ? -11.806 16.758 20.830 1.00 49.59 318 GLU A N 1
ATOM 2578 C CA . GLU A 1 318 ? -12.567 17.195 21.990 1.00 49.59 318 GLU A CA 1
ATOM 2579 C C . GLU A 1 318 ? -13.984 16.730 21.700 1.00 49.59 318 GLU A C 1
ATOM 2581 O O . GLU A 1 318 ? -14.599 17.195 20.738 1.00 49.59 318 GLU A O 1
ATOM 2586 N N . LEU A 1 319 ? -14.426 15.689 22.413 1.00 44.00 319 LEU A N 1
ATOM 2587 C CA . LEU A 1 319 ? -15.730 15.091 22.213 1.00 44.00 319 LEU A CA 1
ATOM 2588 C C . LEU A 1 319 ? -16.699 16.241 22.397 1.00 44.00 319 LEU A C 1
ATOM 2590 O O . LEU A 1 319 ? -16.941 16.674 23.526 1.00 44.00 319 LEU A O 1
ATOM 2594 N N . ALA A 1 320 ? -17.197 16.780 21.284 1.00 43.94 320 ALA A N 1
ATOM 2595 C CA . ALA A 1 320 ? -18.277 17.728 21.296 1.00 43.94 320 ALA A CA 1
ATOM 2596 C C . ALA A 1 320 ? -19.381 16.989 22.035 1.00 43.94 320 ALA A C 1
ATOM 2598 O O . ALA A 1 320 ? -19.957 16.036 21.503 1.00 43.94 320 ALA A O 1
ATOM 2599 N N . ARG A 1 321 ? -19.572 17.352 23.312 1.00 41.97 321 ARG A N 1
ATOM 2600 C CA . ARG A 1 321 ? -20.601 16.776 24.171 1.00 41.97 321 ARG A CA 1
ATOM 2601 C C . ARG A 1 321 ? -21.853 16.699 23.313 1.00 41.97 321 ARG A C 1
ATOM 2603 O O . ARG A 1 321 ? -22.156 17.716 22.677 1.00 41.97 321 ARG A O 1
ATOM 2610 N N . PRO A 1 322 ? -22.529 15.538 23.236 1.00 43.97 322 PRO A N 1
ATOM 2611 C CA . PRO A 1 322 ? -23.686 15.389 22.374 1.00 43.97 322 PRO A CA 1
ATOM 2612 C C . PRO A 1 322 ? -24.579 16.593 22.628 1.00 43.97 322 PRO A C 1
ATOM 2614 O O . PRO A 1 322 ? -24.993 16.825 23.769 1.00 43.97 322 PRO A O 1
ATOM 2617 N N . ARG A 1 323 ? -24.773 17.432 21.600 1.00 44.81 323 ARG A N 1
ATOM 2618 C CA . ARG A 1 323 ? -25.737 18.524 21.679 1.00 44.81 323 ARG A CA 1
ATOM 2619 C C . ARG A 1 323 ? -27.034 17.822 22.024 1.00 44.81 323 ARG A C 1
ATOM 2621 O O . ARG A 1 323 ? -27.568 17.108 21.180 1.00 44.81 323 ARG A O 1
ATOM 2628 N N . ARG A 1 324 ? -27.479 17.941 23.281 1.00 42.97 324 ARG A N 1
ATOM 2629 C CA . ARG A 1 324 ? -28.791 17.465 23.706 1.00 42.97 324 ARG A CA 1
ATOM 2630 C C . ARG A 1 324 ? -29.762 18.077 22.711 1.00 42.97 324 ARG A C 1
ATOM 2632 O O . ARG A 1 324 ? -29.977 19.287 22.739 1.00 42.97 324 ARG A O 1
ATOM 2639 N N . SER A 1 325 ? -30.281 17.268 21.795 1.00 45.34 325 SER A N 1
ATOM 2640 C CA . SER A 1 325 ? -31.411 17.658 20.977 1.00 45.34 325 SER A CA 1
ATOM 2641 C C . SER A 1 325 ? -32.554 17.842 21.962 1.00 45.34 325 SER A C 1
ATOM 2643 O O . SER A 1 325 ? -33.168 16.873 22.408 1.00 45.34 325 SER A O 1
ATOM 2645 N N . PHE A 1 326 ? -32.773 19.084 22.380 1.00 44.16 326 PHE A N 1
ATOM 2646 C CA . PHE A 1 326 ? -33.992 19.496 23.049 1.00 44.16 326 PHE A CA 1
ATOM 2647 C C . PHE A 1 326 ? -35.121 19.335 22.025 1.00 44.16 326 PHE A C 1
ATOM 2649 O O . PHE A 1 326 ? -35.511 20.280 21.348 1.00 44.16 326 PHE A O 1
ATOM 2656 N N . PHE A 1 327 ? -35.637 18.116 21.882 1.00 44.88 327 PHE A N 1
ATOM 2657 C CA . PHE A 1 327 ? -36.991 17.924 21.388 1.00 44.88 327 PHE A CA 1
ATOM 2658 C C . PHE A 1 327 ? -37.924 18.357 22.516 1.00 44.88 327 PHE A C 1
ATOM 2660 O O . PHE A 1 327 ? -38.352 17.564 23.351 1.00 44.88 327 PHE A O 1
ATOM 2667 N N . GLY A 1 328 ? -38.181 19.663 22.570 1.00 42.25 328 GLY A N 1
ATOM 2668 C CA . GLY A 1 328 ? -39.306 20.214 23.305 1.00 42.25 328 GLY A CA 1
ATOM 2669 C C . GLY A 1 328 ? -40.594 19.783 22.617 1.00 42.25 328 GLY A C 1
ATOM 2670 O O . GLY A 1 328 ? -41.098 20.487 21.748 1.00 42.25 328 GLY A O 1
ATOM 2671 N N . ILE A 1 329 ? -41.120 18.622 22.998 1.00 46.56 329 ILE A N 1
ATOM 2672 C CA . ILE A 1 329 ? -42.512 18.262 22.732 1.00 46.56 329 ILE A CA 1
ATOM 2673 C C . ILE A 1 329 ? -43.356 19.139 23.664 1.00 46.56 329 ILE A C 1
ATOM 2675 O O . ILE A 1 329 ? -43.430 18.891 24.867 1.00 46.56 329 ILE A O 1
ATOM 2679 N N . ARG A 1 330 ? -43.951 20.207 23.125 1.00 49.47 330 ARG A N 1
ATOM 2680 C CA . ARG A 1 330 ? -45.059 20.907 23.785 1.00 49.47 330 ARG A CA 1
ATOM 2681 C C . ARG A 1 330 ? -46.327 20.090 23.552 1.00 49.47 330 ARG A C 1
ATOM 2683 O O . ARG A 1 330 ? -46.739 19.926 22.408 1.00 49.47 330 ARG A O 1
ATOM 2690 N N . TRP A 1 331 ? -46.934 19.607 24.629 1.00 39.91 331 TRP A N 1
ATOM 2691 C CA . TRP A 1 331 ? -48.311 19.119 24.609 1.00 39.91 331 TRP A CA 1
ATOM 2692 C C . TRP A 1 331 ? -49.271 20.319 24.655 1.00 39.91 331 TRP A C 1
ATOM 2694 O O . TRP A 1 331 ? -49.053 21.209 25.483 1.00 39.91 331 TRP A O 1
ATOM 2704 N N . PRO A 1 332 ? -50.295 20.388 23.786 1.00 63.00 332 PRO A N 1
ATOM 2705 C CA . PRO A 1 332 ? -51.372 21.359 23.932 1.00 63.00 332 PRO A CA 1
ATOM 2706 C C . PRO A 1 332 ? -52.315 20.939 25.073 1.00 63.00 332 PRO A C 1
ATOM 2708 O O . PRO A 1 332 ? -52.558 19.746 25.264 1.00 63.00 332 PRO A O 1
ATOM 2711 N N . GLN A 1 333 ? -52.783 21.936 25.833 1.00 63.09 333 GLN A N 1
ATOM 2712 C CA . GLN A 1 333 ? -53.846 21.818 26.840 1.00 63.09 333 GLN A CA 1
ATOM 2713 C C . GLN A 1 333 ? -55.224 21.760 26.192 1.00 63.09 333 GLN A C 1
ATOM 2715 O O . GLN A 1 333 ? -55.393 22.421 25.139 1.00 63.09 333 GLN A O 1
#

Organism: NCBI:txid1774969

Secondary structure (DSSP, 8-state):
---------TT----TT----TTTT--EEHHHHHHHHHHHHHTTTTEEEE-GGGS--TT---TTTT-HHHHHHHHHHHHTTSS-TTSEEEEEEEE--S-HHHHHHHHTSGGGGGS--EEEE-SSEE-HHHHHHHS---EE-----HHHHHHHHHTTPEEEEEE-HHHHTTT-HHHHHHHHHHHHHHHHTTS---EEEE------TTS--GGGSPPPGGGTTT-EE-STTSPPP-SEEEE-TTTT-TTS-GGGG-HHHHHHT--TT-EEEEEE-GGGEESSPPPPTTTTT-HHHHHHHHHHHTT-SS-TTTT------------------PPP-

Sequence (333 aa):
MEKIELTLDETAEIPGDAFLSPRAGAYFPRRYVTDFFRFIEAHKADLEVITYADFPWGRDWDFDGGYPEERKAWAKELASGKRNPNKAYIILQYDIDSFPERAMGLLREPTQALCPTNVMIFNKRIDRRRLKTTGEVAFTDYDLDDALLRSLSDQGFVIGYHINAFEQALFDTDRALEIFDRDVRELSARFPISFVSAHGGVPGPDGRNNNNMPFHQDWQTKLRWVHNGHSPKFNGQFSDGGHNAPTRDPVKRDLRDFVRTFKPGNRYRILLHPQYYSDAPLPSARYGGTTWYDEIMSESAANSATSLWSDVTLGRAELARPRRSFFGIRWPQ

pLDDT: mean 88.36, std 18.24, range [27.75, 98.75]

Radius of gyration: 22.47 Å; chains: 1; bounding box: 85×42×65 Å

Foldseek 3Di:
DDDDDDDDDPPPPPDDPPPQPLQHQAAFALLQVLLVLVVCVVVVVAEDAAEPVPQPQPQQLQLLVQRPVSVVVLVVCCVVVVDPLNHEYEAAEADAQDDQVLVVVSLPPPSCLSHAYAYADALWHWPLVCCVPPVDTDTDDDDHPLVSVQVSVVSNHHYEYAQQLCSNQSNDQVSSLVSVVVRCVSVVVRHVYAEYEYDPGDAHPVRDGRLPHDDNPVCSRRHQYDYDNRHHDFPEEAECPCVVPPPDDLLPRPVLVVQQPTGGNGYYYYYYHSSNYYLDHDHDPRNPPRPLSVVSVVCSVVVDPDRNNNPRDHPDPPPPPPPPPPPPPDDDD